Protein AF-A0A965RV15-F1 (afdb_monomer_lite)

Structure (mmCIF, N/CA/C/O backbone):
data_AF-A0A965RV15-F1
#
_entry.id   AF-A0A965RV15-F1
#
loop_
_atom_site.group_PDB
_atom_site.id
_atom_site.type_symbol
_atom_site.label_atom_id
_atom_site.label_alt_id
_atom_site.label_comp_id
_a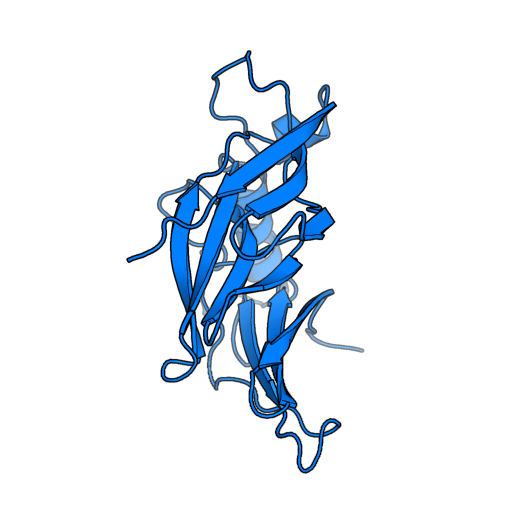tom_site.label_asym_id
_atom_site.label_entity_id
_atom_site.label_seq_id
_atom_site.pdbx_PDB_ins_code
_atom_site.Cartn_x
_atom_site.Cartn_y
_atom_site.Cartn_z
_atom_site.occupancy
_atom_site.B_iso_or_equiv
_atom_site.auth_seq_id
_atom_site.auth_comp_id
_atom_site.auth_asym_id
_atom_site.auth_atom_id
_atom_site.pdbx_PDB_model_num
ATOM 1 N N . VAL A 1 1 ? -5.658 -19.922 -22.125 1.00 56.69 1 VAL A N 1
ATOM 2 C CA . VAL A 1 1 ? -4.534 -19.049 -21.707 1.00 56.69 1 VAL A CA 1
ATOM 3 C C . VAL A 1 1 ? -5.117 -17.933 -20.856 1.00 56.69 1 VAL A C 1
ATOM 5 O O . VAL A 1 1 ? -5.994 -17.235 -21.346 1.00 56.69 1 VAL A O 1
ATOM 8 N N . TYR A 1 2 ? -4.727 -17.833 -19.585 1.00 59.06 2 TYR A N 1
ATOM 9 C CA . TYR A 1 2 ? -5.155 -16.753 -18.685 1.00 59.06 2 TYR A CA 1
ATOM 10 C C . TYR A 1 2 ? -4.325 -15.500 -18.996 1.00 59.06 2 TYR A C 1
ATOM 12 O O . TYR A 1 2 ? -3.110 -15.613 -19.164 1.00 59.06 2 TYR A O 1
ATOM 20 N N . LEU A 1 3 ? -4.968 -14.341 -19.155 1.00 63.84 3 LEU A N 1
ATOM 21 C CA . LEU A 1 3 ? -4.302 -13.097 -19.547 1.00 63.84 3 LEU A CA 1
ATOM 22 C C . LEU A 1 3 ? -4.585 -12.019 -18.499 1.00 63.84 3 LEU A C 1
ATOM 24 O O . LEU A 1 3 ? -5.726 -11.594 -18.332 1.00 63.84 3 LEU A O 1
ATOM 28 N N . GLY A 1 4 ? -3.527 -11.602 -17.811 1.00 74.00 4 GLY A N 1
ATOM 29 C CA . GLY A 1 4 ? -3.580 -10.641 -16.713 1.00 74.00 4 GLY A CA 1
ATOM 30 C C . GLY A 1 4 ? -3.980 -11.255 -15.380 1.00 74.00 4 GLY A C 1
ATOM 31 O O . GLY A 1 4 ? -3.892 -12.464 -15.217 1.00 74.00 4 GLY A O 1
ATOM 32 N N . GLY A 1 5 ? -4.382 -10.422 -14.420 1.00 78.56 5 GLY A N 1
ATOM 33 C CA . GLY A 1 5 ? -4.878 -10.878 -13.122 1.00 78.56 5 GLY A CA 1
ATOM 34 C C . GLY A 1 5 ? -4.263 -10.167 -11.921 1.00 78.56 5 GLY A C 1
ATOM 35 O O . GLY A 1 5 ? -3.122 -9.704 -11.932 1.00 78.56 5 GLY A O 1
ATOM 36 N N . VAL A 1 6 ? -5.052 -10.105 -10.851 1.00 89.88 6 VAL A N 1
ATOM 37 C CA . VAL A 1 6 ? -4.597 -9.650 -9.537 1.00 89.88 6 VAL A CA 1
ATOM 38 C C . VAL A 1 6 ? -3.777 -10.766 -8.890 1.00 89.88 6 VAL A C 1
ATOM 40 O O . VAL A 1 6 ? -4.285 -11.863 -8.684 1.00 89.88 6 VAL A O 1
ATOM 43 N N . SER A 1 7 ? -2.513 -10.479 -8.579 1.00 89.81 7 SER A N 1
ATOM 44 C CA . SER A 1 7 ? -1.548 -11.450 -8.029 1.00 89.81 7 SER A CA 1
ATOM 45 C C . SER A 1 7 ? -1.455 -11.414 -6.502 1.00 89.81 7 SER A C 1
ATOM 47 O O . SER A 1 7 ? -1.153 -12.422 -5.876 1.00 89.81 7 SER A O 1
ATOM 49 N N . GLU A 1 8 ? -1.756 -10.268 -5.891 1.00 94.38 8 GLU A N 1
ATOM 50 C CA . GLU A 1 8 ? -1.885 -10.097 -4.441 1.00 94.38 8 GLU A CA 1
ATOM 51 C C . GLU A 1 8 ? -3.030 -9.135 -4.136 1.00 94.38 8 GLU A C 1
ATOM 53 O O . GLU A 1 8 ? -3.335 -8.239 -4.926 1.00 94.38 8 GLU A O 1
ATOM 58 N N . THR A 1 9 ? -3.646 -9.287 -2.969 1.00 96.12 9 THR A N 1
ATOM 59 C CA . THR A 1 9 ? -4.679 -8.368 -2.497 1.00 96.12 9 THR A CA 1
ATOM 60 C C . THR A 1 9 ? -4.651 -8.251 -0.979 1.00 96.12 9 THR A C 1
ATOM 62 O O . THR A 1 9 ? -4.282 -9.192 -0.277 1.00 96.12 9 THR A O 1
ATOM 65 N N . ALA A 1 10 ? -5.073 -7.100 -0.477 1.00 97.62 10 ALA A N 1
ATOM 66 C CA . ALA A 1 10 ? -5.535 -6.940 0.891 1.00 97.62 10 ALA A CA 1
ATOM 67 C C . ALA A 1 10 ? -6.932 -6.350 0.857 1.00 97.62 10 ALA A C 1
ATOM 69 O O . ALA A 1 10 ? -7.266 -5.619 -0.073 1.00 97.62 10 ALA A O 1
ATOM 70 N N . PHE A 1 11 ? -7.723 -6.631 1.882 1.00 98.06 11 PHE A N 1
ATOM 71 C CA . PHE A 1 11 ? -9.033 -6.028 2.037 1.00 98.06 11 PHE A CA 1
ATOM 72 C C . PHE A 1 11 ? -9.296 -5.664 3.491 1.00 98.06 11 PHE A C 1
ATOM 74 O O . PHE A 1 11 ? -8.633 -6.169 4.399 1.00 98.06 11 PHE A O 1
ATOM 81 N N . GLU A 1 12 ? -10.260 -4.779 3.695 1.00 98.44 12 GLU A N 1
ATOM 82 C CA . GLU A 1 12 ? -10.776 -4.415 5.006 1.00 98.44 12 GLU A CA 1
ATOM 83 C C . GLU A 1 12 ? -12.242 -3.988 4.888 1.00 98.44 12 GLU A C 1
ATOM 85 O O . GLU A 1 12 ? -12.667 -3.444 3.862 1.00 98.44 12 GLU A O 1
ATOM 90 N N . PHE A 1 13 ? -13.009 -4.228 5.949 1.00 98.19 13 PHE A N 1
ATOM 91 C CA . PHE A 1 13 ? -14.382 -3.760 6.058 1.00 98.19 13 PHE A CA 1
ATOM 92 C C . PHE A 1 13 ? -14.426 -2.300 6.513 1.00 98.19 13 PHE A C 1
ATOM 94 O O . PHE A 1 13 ? -13.750 -1.900 7.466 1.00 98.19 13 PHE A O 1
ATOM 101 N N . ASP A 1 14 ? -15.274 -1.494 5.876 1.00 97.69 14 ASP A N 1
ATOM 102 C CA . ASP A 1 14 ? -15.631 -0.185 6.419 1.00 97.69 14 ASP A CA 1
ATOM 103 C C . ASP A 1 14 ? -16.645 -0.299 7.575 1.00 97.69 14 ASP A C 1
ATOM 105 O O . ASP A 1 14 ? -17.121 -1.379 7.928 1.00 97.69 14 ASP A O 1
ATOM 109 N N . LYS A 1 15 ? -16.973 0.841 8.195 1.00 96.56 15 LYS A N 1
ATOM 110 C CA . LYS A 1 15 ? -17.934 0.909 9.310 1.00 96.56 15 LYS A CA 1
ATOM 111 C C . LYS A 1 15 ? -19.336 0.419 8.932 1.00 96.56 15 LYS A C 1
ATOM 113 O O . LYS A 1 15 ? -20.093 0.013 9.805 1.00 96.56 15 LYS A O 1
ATOM 118 N N . ASP A 1 16 ? -19.679 0.504 7.649 1.00 97.06 16 ASP A N 1
ATOM 119 C CA . ASP A 1 16 ? -20.990 0.153 7.125 1.00 97.06 16 ASP A CA 1
ATOM 120 C C . ASP A 1 16 ? -21.016 -1.296 6.624 1.00 97.06 16 ASP A C 1
ATOM 122 O O . ASP A 1 16 ? -22.043 -1.695 6.087 1.00 97.06 16 ASP A O 1
ATOM 126 N N . THR A 1 17 ? -19.928 -2.053 6.838 1.00 97.00 17 THR A N 1
ATOM 127 C CA . THR A 1 17 ? -19.679 -3.450 6.449 1.00 97.00 17 THR A CA 1
ATOM 128 C C . THR A 1 17 ? -19.570 -3.700 4.945 1.00 97.00 17 THR A C 1
ATOM 130 O O . THR A 1 17 ? -19.769 -4.828 4.493 1.00 97.00 17 THR A O 1
ATOM 133 N N . ASN A 1 18 ? -19.225 -2.680 4.156 1.00 98.31 18 ASN A N 1
ATOM 1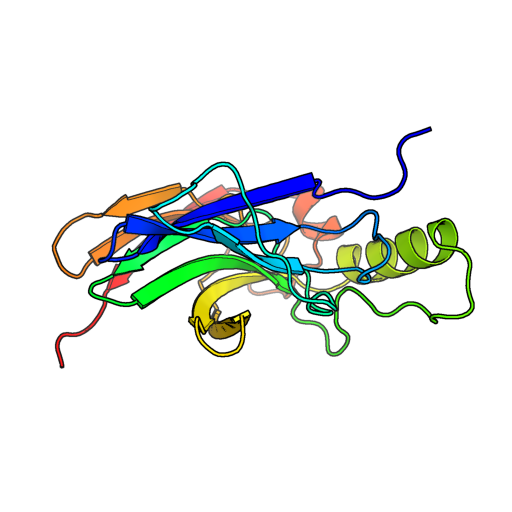34 C CA . ASN A 1 18 ? -18.754 -2.896 2.786 1.00 98.31 18 ASN A CA 1
ATOM 135 C C . ASN A 1 18 ? -17.279 -3.311 2.795 1.00 98.31 18 ASN A C 1
ATOM 137 O O . ASN A 1 18 ? -16.551 -2.976 3.731 1.00 98.31 18 ASN A O 1
ATOM 141 N N . ILE A 1 19 ? -16.820 -3.977 1.736 1.00 98.38 19 ILE A N 1
ATOM 142 C CA . ILE A 1 19 ? -15.417 -4.373 1.590 1.00 98.38 19 ILE A CA 1
ATOM 143 C C . ILE A 1 19 ? -14.700 -3.410 0.648 1.00 98.38 19 ILE A C 1
ATOM 145 O O . ILE A 1 19 ? -15.169 -3.118 -0.451 1.00 98.38 19 ILE A O 1
ATOM 149 N N . TRP A 1 20 ? -13.523 -2.967 1.074 1.00 98.62 20 TRP A N 1
ATOM 150 C CA . TRP A 1 20 ? -12.562 -2.244 0.253 1.00 98.62 20 TRP A CA 1
ATOM 151 C C . TRP A 1 20 ? -11.314 -3.096 0.096 1.00 98.62 20 TRP A C 1
ATOM 153 O O . TRP A 1 20 ? -10.846 -3.664 1.080 1.00 98.62 20 TRP A O 1
ATOM 163 N N . ALA A 1 21 ? -10.758 -3.167 -1.110 1.00 98.38 21 ALA A N 1
ATOM 164 C CA . ALA A 1 21 ? -9.548 -3.935 -1.372 1.00 98.38 21 ALA A CA 1
ATOM 165 C C . ALA A 1 21 ? -8.508 -3.139 -2.151 1.00 98.38 21 ALA A C 1
ATOM 167 O O . ALA A 1 21 ? -8.851 -2.325 -3.004 1.00 98.38 21 ALA A O 1
ATOM 168 N N . VAL A 1 22 ? -7.234 -3.418 -1.886 1.00 98.38 22 VAL A N 1
ATOM 169 C CA . VAL A 1 22 ? -6.102 -2.936 -2.678 1.00 98.38 22 VAL A CA 1
ATOM 170 C C . VAL A 1 22 ? -5.448 -4.118 -3.366 1.00 98.38 22 VAL A C 1
ATOM 172 O O . VAL A 1 22 ? -5.025 -5.064 -2.707 1.00 98.38 22 VAL A O 1
ATOM 175 N N . THR A 1 23 ? -5.339 -4.047 -4.690 1.00 96.88 23 THR A N 1
ATOM 176 C CA . THR A 1 23 ? -4.820 -5.149 -5.509 1.00 96.88 23 THR A CA 1
ATOM 177 C C . THR A 1 23 ? -3.422 -4.872 -6.044 1.00 96.88 23 THR A C 1
ATOM 179 O O . THR A 1 23 ? -3.082 -3.726 -6.335 1.00 96.88 23 THR A O 1
ATOM 182 N N . ARG A 1 24 ? -2.646 -5.924 -6.300 1.00 95.31 24 ARG A N 1
ATOM 183 C CA . ARG A 1 24 ? -1.401 -5.897 -7.077 1.00 95.31 24 ARG A CA 1
ATOM 184 C C . ARG A 1 24 ? -1.655 -6.428 -8.488 1.00 95.31 24 ARG A C 1
ATOM 186 O O . ARG A 1 24 ? -1.962 -7.605 -8.662 1.00 95.31 24 ARG A O 1
ATOM 193 N N . LEU A 1 25 ? -1.513 -5.567 -9.491 1.00 94.69 25 LEU A N 1
ATOM 194 C CA . LEU A 1 25 ? -1.690 -5.868 -10.914 1.00 94.69 25 LEU A CA 1
ATOM 195 C C . LEU A 1 25 ? -0.347 -5.724 -11.648 1.00 94.69 25 LEU A C 1
ATOM 197 O O . LEU A 1 25 ? -0.080 -4.744 -12.345 1.00 94.69 25 LEU A O 1
ATOM 201 N N . GLU A 1 26 ? 0.541 -6.692 -11.453 1.00 92.00 26 GLU A N 1
ATOM 202 C CA . GLU A 1 26 ? 1.890 -6.682 -12.039 1.00 92.00 26 GLU A CA 1
ATOM 203 C C . GLU A 1 26 ? 1.989 -7.382 -13.397 1.00 92.00 26 GLU A C 1
ATOM 205 O O . GLU A 1 26 ? 2.870 -7.041 -14.187 1.00 92.00 26 GLU A O 1
ATOM 210 N N . ASP A 1 27 ? 1.078 -8.314 -13.687 1.00 91.12 27 ASP A N 1
ATOM 211 C CA . ASP A 1 27 ? 0.950 -8.941 -15.007 1.00 91.12 27 ASP A CA 1
ATOM 212 C C . ASP A 1 27 ? 0.227 -8.045 -16.015 1.00 91.12 27 ASP A C 1
ATOM 214 O O . ASP A 1 27 ? 0.351 -8.239 -17.224 1.00 91.12 27 ASP A O 1
ATOM 218 N N . GLY A 1 28 ? -0.450 -7.020 -15.500 1.00 90.88 28 GLY A N 1
ATOM 219 C CA . GLY A 1 28 ? -1.232 -6.073 -16.269 1.00 90.88 28 GLY A CA 1
ATOM 220 C C . GLY A 1 28 ? -2.509 -6.683 -16.835 1.00 90.88 28 GLY A C 1
ATOM 221 O O . GLY A 1 28 ? -2.643 -7.893 -16.965 1.00 90.88 28 GLY A O 1
ATOM 222 N N . ASP A 1 29 ? -3.471 -5.844 -17.175 1.00 91.31 29 ASP A N 1
ATOM 223 C CA . ASP A 1 29 ? -4.675 -6.245 -17.898 1.00 91.31 29 ASP A CA 1
ATOM 224 C C . ASP A 1 29 ? -5.212 -5.053 -18.716 1.00 91.31 29 ASP A C 1
ATOM 226 O O . ASP A 1 29 ? -4.482 -4.105 -19.022 1.00 91.31 29 ASP A O 1
ATOM 230 N N . LYS A 1 30 ? -6.494 -5.092 -19.093 1.00 90.25 30 LYS A N 1
ATOM 231 C CA . LYS A 1 30 ? -7.155 -4.011 -19.837 1.00 90.25 30 LYS A CA 1
ATOM 232 C C . LYS A 1 30 ? -7.178 -2.656 -19.109 1.00 90.25 30 LYS A C 1
ATOM 234 O O . LYS A 1 30 ? -7.337 -1.638 -19.775 1.00 90.25 30 LYS A O 1
ATOM 239 N N . THR A 1 31 ? -7.042 -2.615 -17.783 1.00 91.94 31 THR A N 1
ATOM 240 C CA . THR A 1 31 ? -7.039 -1.378 -16.985 1.00 91.94 31 THR A CA 1
ATOM 241 C C . THR A 1 31 ? -5.630 -0.792 -16.816 1.00 91.94 31 THR A C 1
ATOM 243 O O . THR A 1 31 ? -5.501 0.397 -16.500 1.00 91.94 31 THR A O 1
ATOM 246 N N . GLY A 1 32 ? -4.572 -1.576 -17.072 1.00 92.88 32 GLY A N 1
ATOM 247 C CA . GLY A 1 32 ? -3.177 -1.135 -17.025 1.00 92.88 32 GLY A CA 1
ATOM 248 C C . GLY A 1 32 ? -2.260 -2.055 -16.219 1.00 92.88 32 GLY A C 1
ATOM 249 O O . GLY A 1 32 ? -2.361 -3.268 -16.307 1.00 92.88 32 GLY A O 1
ATOM 250 N N . PHE A 1 33 ? -1.325 -1.457 -15.480 1.00 95.06 33 PHE A N 1
ATOM 251 C CA . PHE A 1 33 ? -0.411 -2.105 -14.530 1.00 95.06 33 PHE A CA 1
ATOM 252 C C . PHE A 1 33 ? -0.368 -1.259 -13.256 1.00 95.06 33 PHE A C 1
ATOM 254 O O . PHE A 1 33 ? -0.490 -0.037 -13.343 1.00 95.06 33 PHE A O 1
ATOM 261 N N . GLY A 1 34 ? -0.087 -1.882 -12.113 1.00 95.69 34 GLY A N 1
ATOM 262 C CA . GLY A 1 34 ? 0.069 -1.209 -10.825 1.00 95.69 34 GLY A CA 1
ATOM 263 C C . GLY A 1 34 ? -0.908 -1.756 -9.797 1.00 95.69 34 GLY A C 1
ATOM 264 O O . GLY A 1 34 ? -0.746 -2.897 -9.365 1.00 95.69 34 GLY A O 1
ATOM 265 N N . SER A 1 35 ? -1.906 -0.968 -9.405 1.00 97.12 35 SER A N 1
ATOM 266 C CA . SER A 1 35 ? -2.856 -1.349 -8.356 1.00 97.12 35 SER A CA 1
ATOM 267 C C . SER A 1 35 ? -4.266 -0.813 -8.594 1.00 97.12 35 SER A C 1
ATOM 269 O O . SER A 1 35 ? -4.471 0.110 -9.370 1.00 97.12 35 SER A O 1
ATOM 271 N N . HIS A 1 36 ? -5.250 -1.366 -7.890 1.00 97.38 36 HIS A N 1
ATOM 272 C CA . HIS A 1 36 ? -6.607 -0.820 -7.824 1.00 97.38 36 HIS A CA 1
ATOM 273 C C . HIS A 1 36 ? -7.014 -0.603 -6.377 1.00 97.38 36 HIS A C 1
ATOM 275 O O . HIS A 1 36 ? -6.519 -1.306 -5.497 1.00 97.38 36 HIS A O 1
ATOM 281 N N . VAL A 1 37 ? -7.973 0.298 -6.162 1.00 98.19 37 VAL A N 1
ATOM 282 C CA . VAL A 1 37 ? -8.851 0.259 -4.991 1.00 98.19 37 VAL A CA 1
ATOM 283 C C . VAL A 1 37 ? -10.210 -0.259 -5.455 1.00 98.19 37 VAL A C 1
ATOM 285 O O . VAL A 1 37 ? -10.955 0.455 -6.125 1.00 98.19 37 VAL A O 1
ATOM 288 N N . ALA A 1 38 ? -10.494 -1.520 -5.151 1.00 97.69 38 ALA A N 1
ATOM 289 C CA . ALA A 1 38 ? -11.744 -2.187 -5.491 1.00 97.69 38 ALA A CA 1
ATOM 290 C C . ALA A 1 38 ? -12.741 -2.112 -4.327 1.00 97.69 38 ALA A C 1
ATOM 292 O O . ALA A 1 38 ? -12.353 -1.940 -3.168 1.00 97.69 38 ALA A O 1
ATOM 293 N N . PHE A 1 39 ? -14.023 -2.249 -4.644 1.00 98.56 39 PHE A N 1
ATOM 294 C CA . PHE A 1 39 ? -15.122 -2.130 -3.689 1.00 98.56 39 PHE A CA 1
ATOM 295 C C . PHE A 1 39 ? -16.139 -3.255 -3.883 1.00 98.56 39 PHE A C 1
ATOM 297 O O . PHE A 1 39 ? -16.448 -3.603 -5.019 1.00 98.56 39 PHE A O 1
ATOM 304 N N . ALA A 1 40 ? -16.695 -3.783 -2.796 1.00 98.50 40 ALA A N 1
ATOM 305 C CA . ALA A 1 40 ? -17.863 -4.657 -2.824 1.00 98.50 40 ALA A CA 1
ATOM 306 C C . ALA A 1 40 ? -18.872 -4.202 -1.762 1.00 98.50 40 ALA A C 1
ATOM 308 O O . ALA A 1 40 ? -18.522 -3.983 -0.597 1.00 98.50 40 ALA A O 1
ATOM 309 N N . SER A 1 41 ? -20.134 -4.039 -2.160 1.00 98.19 41 SER A N 1
ATOM 310 C CA . SER A 1 41 ? -21.186 -3.577 -1.252 1.00 98.19 41 SER A CA 1
ATOM 311 C C . SER A 1 41 ? -21.585 -4.675 -0.275 1.00 98.19 41 SER A C 1
ATOM 313 O O . SER A 1 41 ? -21.732 -5.827 -0.668 1.00 98.19 41 SER A O 1
ATOM 315 N N . LYS A 1 42 ? -21.915 -4.312 0.969 1.00 98.06 42 LYS A N 1
ATOM 316 C CA . LYS A 1 42 ? -22.477 -5.244 1.964 1.00 98.06 42 LYS A CA 1
ATOM 317 C C . LYS A 1 42 ? -23.720 -6.009 1.501 1.00 98.06 42 LYS A C 1
ATOM 319 O O . LYS A 1 42 ? -24.066 -7.027 2.087 1.00 98.06 42 LYS A O 1
ATOM 324 N N . LYS A 1 43 ? -24.425 -5.479 0.496 1.00 98.25 43 LYS A N 1
ATOM 325 C CA . LYS A 1 43 ? -25.614 -6.105 -0.093 1.00 98.25 43 LYS A CA 1
ATOM 326 C C . LYS A 1 43 ? -25.263 -7.297 -0.991 1.00 98.25 43 LYS A C 1
ATOM 328 O O . LYS A 1 43 ? -26.127 -8.132 -1.215 1.00 98.25 43 LYS A O 1
ATOM 333 N N . ASP A 1 44 ? -24.032 -7.355 -1.500 1.00 97.69 44 ASP A N 1
ATOM 334 C CA . ASP A 1 44 ? -23.523 -8.415 -2.372 1.00 97.69 44 ASP A CA 1
ATOM 335 C C . ASP A 1 44 ? -21.981 -8.417 -2.352 1.00 97.69 44 ASP A C 1
ATOM 337 O O . ASP A 1 44 ? -21.318 -7.775 -3.168 1.00 97.69 44 ASP A O 1
ATOM 341 N N . LEU A 1 45 ? -21.400 -9.134 -1.386 1.00 96.31 45 LEU A N 1
ATOM 342 C CA . LEU A 1 45 ? -19.945 -9.195 -1.189 1.00 96.31 45 LEU A CA 1
ATOM 343 C C . LEU A 1 45 ? -19.208 -9.985 -2.288 1.00 96.31 45 LEU A C 1
ATOM 345 O O . LEU A 1 45 ? -17.980 -9.937 -2.357 1.00 96.31 45 LEU A O 1
ATOM 349 N N . GLY A 1 46 ? -19.935 -10.715 -3.141 1.00 95.81 46 GLY A N 1
ATOM 350 C CA . GLY A 1 46 ? -19.366 -11.434 -4.282 1.00 95.81 46 GLY A CA 1
ATOM 351 C C . GLY A 1 46 ? -19.157 -10.542 -5.507 1.00 95.81 46 GLY A C 1
ATOM 352 O O . GLY A 1 46 ? -18.359 -10.877 -6.386 1.00 95.81 46 GLY A O 1
ATOM 353 N N . ARG A 1 47 ? -19.838 -9.391 -5.567 1.00 97.25 47 ARG A N 1
ATOM 354 C CA . ARG A 1 47 ? -19.799 -8.480 -6.711 1.00 97.25 47 ARG A CA 1
ATOM 355 C C . ARG A 1 47 ? -18.825 -7.328 -6.485 1.00 97.25 47 ARG A C 1
ATOM 357 O O . ARG A 1 47 ? -19.125 -6.349 -5.806 1.00 97.25 47 ARG A O 1
ATOM 364 N N . TRP A 1 48 ? -17.671 -7.432 -7.137 1.00 96.25 48 TRP A N 1
ATOM 365 C CA . TRP A 1 48 ? -16.600 -6.446 -7.047 1.00 96.25 48 TRP A CA 1
ATOM 366 C C . TRP A 1 48 ? -16.671 -5.394 -8.148 1.00 96.25 48 TRP A C 1
ATOM 368 O O . TRP A 1 48 ? -16.785 -5.695 -9.336 1.00 96.25 48 TRP A O 1
ATOM 378 N N . GLU A 1 49 ? -16.516 -4.144 -7.741 1.00 96.94 49 GLU A N 1
ATOM 379 C CA . GLU A 1 49 ? -16.365 -2.996 -8.613 1.00 96.94 49 GLU A CA 1
ATOM 380 C C . GLU A 1 49 ? -14.899 -2.570 -8.669 1.00 96.94 49 GLU A C 1
ATOM 382 O O . GLU A 1 49 ? -14.284 -2.242 -7.650 1.00 96.94 49 GLU A O 1
ATOM 387 N N . PHE A 1 50 ? -14.357 -2.520 -9.883 1.00 95.12 50 PHE A N 1
ATOM 388 C CA . PHE A 1 50 ? -13.004 -2.052 -10.154 1.00 95.12 50 PHE A CA 1
ATOM 389 C C . PHE A 1 50 ? -13.043 -0.696 -10.869 1.00 95.12 50 PHE A C 1
ATOM 391 O O . PHE A 1 50 ? -13.935 -0.465 -11.691 1.00 95.12 50 PHE A O 1
ATOM 398 N N . PRO A 1 51 ? -12.084 0.207 -10.602 1.00 94.69 51 PRO A N 1
ATOM 399 C CA . PRO A 1 51 ? -11.887 1.398 -11.419 1.00 94.69 51 PRO A CA 1
ATOM 400 C C . PRO A 1 51 ? -11.608 1.039 -12.886 1.00 94.69 51 PRO A C 1
ATOM 402 O O . PRO A 1 51 ? -11.002 0.011 -13.181 1.00 94.69 51 PRO A O 1
ATOM 405 N N . ALA A 1 52 ? -11.988 1.920 -13.815 1.00 93.75 52 ALA A N 1
ATOM 406 C CA . ALA A 1 52 ? -11.745 1.714 -15.248 1.00 93.75 52 ALA A CA 1
ATOM 407 C C . ALA A 1 52 ? -10.248 1.705 -15.624 1.00 93.75 52 ALA A C 1
ATOM 409 O O . ALA A 1 52 ? -9.867 1.157 -16.657 1.00 93.75 52 ALA A O 1
ATOM 410 N N . ARG A 1 53 ? -9.401 2.318 -14.790 1.00 93.50 53 ARG A N 1
ATOM 411 C CA . ARG A 1 53 ? -7.948 2.396 -14.955 1.00 93.50 53 ARG A CA 1
ATOM 412 C C . ARG A 1 53 ? -7.262 2.069 -13.629 1.00 93.50 53 ARG A C 1
ATOM 414 O O . ARG A 1 53 ? -7.705 2.548 -12.587 1.00 93.50 53 ARG A O 1
ATOM 421 N N . SER A 1 54 ? -6.170 1.311 -13.679 1.00 94.31 54 SER A N 1
ATOM 422 C CA . SER A 1 54 ? -5.313 1.077 -12.514 1.00 94.31 54 SER A CA 1
ATOM 423 C C . SER A 1 54 ? -4.550 2.343 -12.094 1.00 94.31 54 SER A C 1
ATOM 425 O O . SER A 1 54 ? -4.221 3.199 -12.921 1.00 94.31 54 SER A O 1
ATOM 427 N N . ASP A 1 55 ? -4.212 2.442 -10.810 1.00 95.44 55 ASP A N 1
ATOM 428 C CA . ASP A 1 55 ? -3.146 3.322 -10.334 1.00 95.44 55 ASP A CA 1
ATOM 429 C C . ASP A 1 55 ? -1.828 2.872 -10.972 1.00 95.44 55 ASP A C 1
ATOM 431 O O . ASP A 1 55 ? -1.546 1.674 -11.046 1.00 95.44 55 ASP A O 1
ATOM 435 N N . ASP A 1 56 ? -1.023 3.822 -11.445 1.00 95.31 56 ASP A N 1
ATOM 436 C CA . ASP A 1 56 ? 0.264 3.527 -12.072 1.00 95.31 56 ASP A CA 1
ATOM 437 C C . ASP A 1 56 ? 1.309 3.057 -11.028 1.00 95.31 56 ASP A C 1
ATOM 439 O O . ASP A 1 56 ? 2.333 2.452 -11.379 1.00 95.31 56 ASP A O 1
ATOM 443 N N . ASN A 1 57 ? 1.076 3.326 -9.738 1.00 95.50 57 ASN A N 1
ATOM 444 C CA . ASN A 1 57 ? 1.845 2.781 -8.626 1.00 95.50 57 ASN A CA 1
ATOM 445 C C . ASN A 1 57 ? 1.397 1.357 -8.288 1.00 95.50 57 ASN A C 1
ATOM 447 O O . ASN A 1 57 ? 0.224 1.013 -8.352 1.00 95.50 57 ASN A O 1
ATOM 451 N N . CYS A 1 58 ? 2.360 0.532 -7.878 1.00 94.69 58 CYS A N 1
ATOM 452 C CA . CYS A 1 58 ? 2.122 -0.834 -7.430 1.00 94.69 58 CYS A CA 1
ATOM 453 C C . CYS A 1 58 ? 2.388 -0.920 -5.924 1.00 94.69 58 CYS A C 1
ATOM 455 O O . CYS A 1 58 ? 3.535 -0.751 -5.493 1.00 94.69 58 CYS A O 1
ATOM 457 N N . TYR A 1 59 ? 1.339 -1.157 -5.136 1.00 95.00 59 TYR A N 1
ATOM 458 C CA . TYR A 1 59 ? 1.426 -1.340 -3.686 1.00 95.00 59 TYR A CA 1
ATOM 459 C C . TYR A 1 59 ? 1.589 -2.831 -3.380 1.00 95.00 59 TYR A C 1
ATOM 461 O O . TYR A 1 59 ? 0.614 -3.575 -3.317 1.00 95.00 59 TYR A O 1
ATOM 469 N N . MET A 1 60 ? 2.839 -3.281 -3.244 1.00 93.38 60 MET A N 1
ATOM 470 C CA . MET A 1 60 ? 3.142 -4.704 -3.045 1.00 93.38 60 MET A CA 1
ATOM 471 C C . MET A 1 60 ? 3.056 -5.120 -1.582 1.00 93.38 60 MET A C 1
ATOM 473 O O . MET A 1 60 ? 3.315 -4.302 -0.690 1.00 93.38 60 MET A O 1
ATOM 477 N N . SER A 1 61 ? 2.749 -6.402 -1.366 1.00 94.69 61 SER A N 1
ATOM 478 C CA . SER A 1 61 ? 2.549 -6.990 -0.045 1.00 94.69 61 SER A CA 1
ATOM 479 C C . SER A 1 61 ? 1.584 -6.162 0.816 1.00 94.69 61 SER A C 1
ATOM 481 O O . SER A 1 61 ? 1.940 -5.777 1.936 1.00 94.69 61 SER A O 1
ATOM 483 N N . PRO A 1 62 ? 0.407 -5.784 0.277 1.00 96.19 62 PRO A N 1
ATOM 484 C CA . PRO A 1 62 ? -0.495 -4.882 0.969 1.00 96.19 62 PRO A CA 1
ATOM 485 C C . PRO A 1 62 ? -1.038 -5.540 2.244 1.00 96.19 62 PRO A C 1
ATOM 487 O O . PRO A 1 62 ? -1.330 -6.734 2.277 1.00 96.19 62 PRO A O 1
ATOM 490 N N . LYS A 1 63 ? -1.227 -4.744 3.296 1.00 97.88 63 LYS A N 1
ATOM 491 C CA . LYS A 1 63 ? -2.034 -5.106 4.464 1.00 97.88 63 LYS A CA 1
ATOM 492 C C . LYS A 1 63 ? -2.884 -3.916 4.857 1.00 97.88 63 LYS A C 1
ATOM 494 O O . LYS A 1 63 ? -2.363 -2.824 5.087 1.00 97.88 63 LYS A O 1
ATOM 499 N N . MET A 1 64 ? -4.190 -4.128 4.917 1.00 98.50 64 MET A N 1
ATOM 500 C CA . MET A 1 64 ? -5.146 -3.091 5.277 1.00 98.50 64 MET A CA 1
ATOM 501 C C . MET A 1 64 ? -5.560 -3.233 6.737 1.00 98.50 64 MET A C 1
ATOM 503 O O . MET A 1 64 ? -5.500 -4.324 7.305 1.00 98.50 64 MET A O 1
ATOM 507 N N . PHE A 1 65 ? -5.922 -2.107 7.339 1.00 98.31 65 PHE A N 1
ATOM 508 C CA . PHE A 1 65 ? -6.500 -2.047 8.673 1.00 98.31 65 PHE A CA 1
ATOM 509 C C . PHE A 1 65 ? -7.394 -0.814 8.788 1.00 98.31 65 PHE A C 1
ATOM 511 O O . PHE A 1 65 ? -7.140 0.222 8.167 1.00 98.31 65 PHE A O 1
ATOM 518 N N . ARG A 1 66 ? -8.438 -0.900 9.609 1.00 97.62 66 ARG A N 1
ATOM 519 C CA . ARG A 1 66 ? -9.316 0.240 9.899 1.00 97.62 66 ARG A CA 1
ATOM 520 C C . ARG A 1 66 ? -8.870 0.986 11.153 1.00 97.62 66 ARG A C 1
ATOM 522 O O . ARG A 1 66 ? -8.550 0.360 12.164 1.00 97.62 66 ARG A O 1
ATOM 529 N N . PHE A 1 67 ? -8.940 2.315 11.135 1.00 96.81 67 PHE A N 1
ATOM 530 C CA . PHE A 1 67 ? -8.878 3.164 12.326 1.00 96.81 67 PHE A CA 1
ATOM 531 C C . PHE A 1 67 ? -10.029 4.172 12.278 1.00 96.81 67 PHE A C 1
ATOM 533 O O . PHE A 1 67 ? -10.146 4.954 11.338 1.00 96.81 67 PHE A O 1
ATOM 540 N N . GLN A 1 68 ? -10.915 4.109 13.278 1.00 93.88 68 GLN A N 1
ATOM 541 C CA . GLN A 1 68 ? -12.182 4.848 13.291 1.00 93.88 68 GLN A CA 1
ATOM 542 C C . GLN A 1 68 ? -12.990 4.607 11.995 1.00 93.88 68 GLN A C 1
ATOM 544 O O . GLN A 1 68 ? -13.314 3.454 11.686 1.00 93.88 68 GLN A O 1
ATOM 549 N N . ASN A 1 69 ? -13.306 5.672 11.250 1.00 95.12 69 ASN A N 1
ATOM 550 C CA . ASN A 1 69 ? -14.075 5.638 9.999 1.00 95.12 69 ASN A CA 1
ATOM 551 C C . ASN A 1 69 ? -13.201 5.483 8.742 1.00 95.12 69 ASN A C 1
ATOM 553 O O . ASN A 1 69 ? -13.732 5.335 7.633 1.00 95.12 69 ASN A O 1
ATOM 557 N N . ASP A 1 70 ? -11.881 5.515 8.918 1.00 97.44 70 ASP A N 1
ATOM 558 C CA . ASP A 1 70 ? -10.895 5.499 7.850 1.00 97.44 70 ASP A CA 1
ATOM 559 C C . ASP A 1 70 ? -10.263 4.119 7.688 1.00 97.44 70 ASP A C 1
ATOM 561 O O . ASP A 1 70 ? -10.063 3.372 8.650 1.00 97.44 70 ASP A O 1
ATOM 565 N N . ILE A 1 71 ? -9.901 3.804 6.449 1.00 98.56 71 ILE A N 1
ATOM 566 C CA . ILE A 1 71 ? -9.152 2.599 6.110 1.00 98.56 71 ILE A CA 1
ATOM 567 C C . ILE A 1 71 ? -7.743 3.016 5.716 1.00 98.56 71 ILE A C 1
ATOM 569 O O . ILE A 1 71 ? -7.547 3.938 4.920 1.00 98.56 71 ILE A O 1
ATOM 573 N N . PHE A 1 72 ? -6.769 2.314 6.273 1.00 98.62 72 PHE A N 1
ATOM 574 C CA . PHE A 1 72 ? -5.357 2.513 6.021 1.00 98.62 72 PHE A CA 1
ATOM 575 C C . PHE A 1 72 ? -4.756 1.274 5.367 1.00 98.62 72 PHE A C 1
ATOM 577 O O . PHE A 1 72 ? -5.272 0.161 5.473 1.00 98.62 72 PHE A O 1
ATOM 584 N N . LEU A 1 73 ? -3.638 1.490 4.691 1.00 98.56 73 LEU A N 1
ATOM 585 C CA . LEU A 1 73 ? -2.851 0.473 4.018 1.00 98.56 73 LEU A CA 1
ATOM 586 C C . LEU A 1 73 ? -1.394 0.621 4.450 1.00 98.56 73 LEU A C 1
ATOM 588 O O . LEU A 1 73 ? -0.840 1.719 4.430 1.00 98.56 73 LEU A O 1
ATOM 592 N N . ILE A 1 74 ? -0.757 -0.498 4.774 1.00 98.19 74 ILE A N 1
ATOM 593 C CA . ILE A 1 74 ? 0.698 -0.611 4.835 1.00 98.19 74 ILE A CA 1
ATOM 594 C C . ILE A 1 74 ? 1.142 -1.466 3.658 1.00 98.19 74 ILE A C 1
ATOM 596 O O . ILE A 1 74 ? 0.586 -2.535 3.415 1.00 98.19 74 ILE A O 1
ATOM 600 N N . GLY A 1 75 ? 2.145 -1.001 2.922 1.00 96.44 75 GLY A N 1
ATOM 601 C CA . GLY A 1 75 ? 2.676 -1.742 1.785 1.00 96.44 75 GLY A CA 1
ATOM 602 C C . GLY A 1 75 ? 4.042 -1.245 1.345 1.00 96.44 75 GLY A C 1
ATOM 603 O O . GLY A 1 75 ? 4.546 -0.216 1.816 1.00 96.44 75 GLY A O 1
ATOM 604 N N . ARG A 1 76 ? 4.652 -1.986 0.419 1.00 95.75 76 ARG A N 1
ATOM 605 C CA . ARG A 1 76 ? 5.924 -1.603 -0.190 1.00 95.75 76 ARG A CA 1
ATOM 606 C C . ARG A 1 76 ? 5.734 -0.357 -1.041 1.00 95.75 76 ARG A C 1
ATOM 608 O O . ARG A 1 76 ? 4.914 -0.332 -1.956 1.00 95.75 76 ARG A O 1
ATOM 615 N N . LYS A 1 77 ? 6.585 0.637 -0.814 1.00 94.88 77 LYS A N 1
ATOM 616 C CA . LYS A 1 77 ? 6.656 1.855 -1.612 1.00 94.88 77 LYS A CA 1
ATOM 617 C C . LYS A 1 77 ? 7.897 1.873 -2.488 1.00 94.88 77 LYS A C 1
ATOM 619 O O . LYS A 1 77 ? 9.025 1.710 -2.018 1.00 94.88 77 LYS A O 1
ATOM 624 N N . GLN A 1 78 ? 7.698 2.196 -3.761 1.00 94.44 78 GLN A N 1
ATOM 625 C CA . GLN A 1 78 ? 8.771 2.631 -4.646 1.00 94.44 78 GLN A CA 1
ATOM 626 C C . GLN A 1 78 ? 9.180 4.086 -4.351 1.00 94.44 78 GLN A C 1
ATOM 628 O O . GLN A 1 78 ? 8.341 4.987 -4.289 1.00 94.44 78 GLN A O 1
ATOM 633 N N . LEU A 1 79 ? 10.483 4.327 -4.173 1.00 92.12 79 LEU A N 1
ATOM 634 C CA . LEU A 1 79 ? 11.044 5.663 -3.909 1.00 92.12 79 LEU A CA 1
ATOM 635 C C . LEU A 1 79 ? 11.604 6.369 -5.157 1.00 92.12 79 LEU A C 1
ATOM 637 O O . LEU A 1 79 ? 12.154 7.463 -5.050 1.00 92.12 79 LEU A O 1
ATOM 641 N N . GLY A 1 80 ? 11.506 5.750 -6.333 1.00 86.69 80 GLY A N 1
ATOM 642 C CA . GLY A 1 80 ? 11.947 6.356 -7.590 1.00 86.69 80 GLY A CA 1
ATOM 643 C C . GLY A 1 80 ? 10.991 7.435 -8.090 1.00 86.69 80 GLY A C 1
ATOM 644 O O . GLY A 1 80 ? 9.826 7.469 -7.709 1.00 86.69 80 GLY A O 1
ATOM 645 N N . LYS A 1 81 ? 11.484 8.289 -8.995 1.00 85.56 81 LYS A N 1
ATOM 646 C CA . LYS A 1 81 ? 10.685 9.352 -9.633 1.00 85.56 81 LYS A CA 1
ATOM 647 C C . LYS A 1 81 ? 9.605 8.821 -10.583 1.00 85.56 81 LYS A C 1
ATOM 649 O O . LYS A 1 81 ? 8.654 9.531 -10.872 1.00 85.56 81 LYS A O 1
ATOM 654 N N . LYS A 1 82 ? 9.787 7.608 -11.117 1.00 91.25 82 LYS A N 1
ATOM 655 C CA . LYS A 1 82 ? 8.845 6.976 -12.050 1.00 91.25 82 LYS A CA 1
ATOM 656 C C . LYS A 1 82 ? 7.958 5.967 -11.307 1.00 91.25 82 LYS A C 1
ATOM 658 O O . LYS A 1 82 ? 8.486 5.273 -10.429 1.00 91.25 82 LYS A O 1
ATOM 663 N N . PRO A 1 83 ? 6.666 5.856 -11.666 1.00 93.38 83 PRO A N 1
ATOM 664 C CA . PRO A 1 83 ? 5.763 4.854 -11.103 1.00 93.38 83 PRO A CA 1
ATOM 665 C C . PRO A 1 83 ? 6.148 3.434 -11.555 1.00 93.38 83 PRO A C 1
ATOM 667 O O . PRO A 1 83 ? 7.106 3.249 -12.315 1.00 93.38 83 PRO A O 1
ATOM 670 N N . PHE A 1 84 ? 5.427 2.417 -11.071 1.00 94.38 84 PHE A N 1
ATOM 671 C CA . PHE A 1 84 ? 5.650 1.029 -11.493 1.00 94.38 84 PHE A CA 1
ATOM 672 C C . PHE A 1 84 ? 5.355 0.862 -12.984 1.00 94.38 84 PHE A C 1
ATOM 674 O O . PHE A 1 84 ? 6.199 0.359 -13.727 1.00 94.38 84 PHE A O 1
ATOM 681 N N . ARG A 1 85 ? 4.197 1.363 -13.428 1.00 92.38 85 ARG A N 1
ATOM 682 C CA . ARG A 1 85 ? 3.829 1.442 -14.841 1.00 92.38 85 ARG A CA 1
ATOM 683 C C . ARG A 1 85 ? 4.638 2.535 -15.541 1.00 92.38 85 ARG A C 1
ATOM 685 O O . ARG A 1 85 ? 4.178 3.657 -15.724 1.00 92.38 85 ARG A O 1
ATOM 692 N N . LYS A 1 86 ? 5.868 2.214 -15.936 1.00 88.69 86 LYS A N 1
ATOM 693 C CA . LYS A 1 86 ? 6.772 3.140 -16.643 1.00 88.69 86 LYS A CA 1
ATOM 694 C C . LYS A 1 86 ? 6.984 2.798 -18.119 1.00 88.69 86 LYS A C 1
ATOM 696 O O . LYS A 1 86 ? 7.616 3.582 -18.828 1.00 88.69 86 LYS A O 1
ATOM 701 N N . ALA A 1 87 ? 6.570 1.611 -18.559 1.00 88.56 87 ALA A N 1
ATOM 702 C CA . ALA A 1 87 ? 6.735 1.165 -19.936 1.00 88.56 87 ALA A CA 1
ATOM 703 C C . ALA A 1 87 ? 5.855 1.958 -20.917 1.00 88.56 87 ALA A C 1
ATOM 705 O O . ALA A 1 87 ? 4.827 2.521 -20.540 1.00 88.56 87 ALA A O 1
ATOM 706 N N . LYS A 1 88 ? 6.258 1.996 -22.194 1.00 84.31 88 LYS A N 1
ATOM 707 C CA . LYS A 1 88 ? 5.488 2.663 -23.252 1.00 84.31 88 LYS A CA 1
ATOM 708 C C . LYS A 1 88 ? 4.240 1.847 -23.603 1.00 84.31 88 LYS A C 1
ATOM 710 O O . LYS A 1 88 ? 4.333 0.640 -23.822 1.00 84.31 88 LYS A O 1
ATOM 715 N N . LEU A 1 89 ? 3.101 2.529 -23.732 1.00 82.69 89 LEU A N 1
ATOM 716 C CA . LEU A 1 89 ? 1.790 1.909 -23.969 1.00 82.69 89 LEU A CA 1
ATOM 717 C C . LEU A 1 89 ? 1.673 1.182 -25.316 1.00 82.69 89 LEU A C 1
ATOM 719 O O . LEU A 1 89 ? 0.867 0.271 -25.442 1.00 82.69 89 LEU A O 1
ATOM 723 N N . ASN A 1 90 ? 2.481 1.562 -26.308 1.00 86.44 90 ASN A N 1
ATOM 724 C CA . ASN A 1 90 ? 2.467 0.981 -27.653 1.00 86.44 90 ASN A CA 1
ATOM 725 C C . ASN A 1 90 ? 3.282 -0.320 -27.787 1.00 86.44 90 ASN A C 1
ATOM 727 O O . ASN A 1 90 ? 3.426 -0.837 -28.890 1.00 86.44 90 ASN A O 1
ATOM 731 N N . SER A 1 91 ? 3.847 -0.831 -26.692 1.00 88.06 91 SER A N 1
ATOM 732 C CA . SER A 1 91 ? 4.597 -2.091 -26.686 1.00 88.06 91 SER A CA 1
ATOM 733 C C . SER A 1 91 ? 3.724 -3.263 -26.235 1.00 88.06 91 SER A C 1
ATOM 735 O O . SER A 1 91 ? 2.705 -3.068 -25.571 1.00 88.06 91 SER A O 1
ATOM 737 N N . SER A 1 92 ? 4.110 -4.496 -26.576 1.00 90.50 92 SER A N 1
ATOM 738 C CA . SER A 1 92 ? 3.376 -5.692 -26.142 1.00 90.50 92 SER A CA 1
ATOM 739 C C . SER A 1 92 ? 3.311 -5.790 -24.611 1.00 90.50 92 SER A C 1
ATOM 741 O O . SER A 1 92 ? 4.232 -5.360 -23.914 1.00 90.50 92 SER A O 1
ATOM 743 N N . ILE A 1 93 ? 2.243 -6.388 -24.069 1.00 89.19 93 ILE A N 1
ATOM 744 C CA . ILE A 1 93 ? 2.044 -6.502 -22.612 1.00 89.19 93 ILE A CA 1
ATOM 745 C C . ILE A 1 93 ? 3.224 -7.206 -21.919 1.00 89.19 93 ILE A C 1
ATOM 747 O O . ILE A 1 93 ? 3.689 -6.759 -20.873 1.00 89.19 93 ILE A O 1
ATOM 751 N N . THR A 1 94 ? 3.801 -8.229 -22.557 1.00 89.69 94 THR A N 1
ATOM 752 C CA . THR A 1 94 ? 4.992 -8.942 -22.072 1.00 89.69 94 THR A CA 1
ATOM 753 C C . THR A 1 94 ? 6.209 -8.025 -21.967 1.00 89.69 94 THR A C 1
ATOM 755 O O . THR A 1 94 ? 6.936 -8.071 -20.973 1.00 89.69 94 THR A O 1
ATOM 758 N N . HIS A 1 95 ? 6.427 -7.163 -22.966 1.00 91.81 95 HIS A N 1
ATOM 759 C CA . HIS A 1 95 ? 7.516 -6.189 -22.940 1.00 91.81 95 HIS A CA 1
ATOM 760 C C . HIS A 1 95 ? 7.279 -5.120 -21.868 1.00 91.81 95 HIS A C 1
ATOM 762 O O . HIS A 1 95 ? 8.200 -4.782 -21.122 1.00 91.81 95 HIS A O 1
ATOM 768 N N . GLN A 1 96 ? 6.042 -4.630 -21.739 1.00 93.44 96 GLN A N 1
ATOM 769 C CA . GLN A 1 96 ? 5.680 -3.686 -20.682 1.00 93.44 96 GLN A CA 1
ATOM 770 C C . GLN A 1 96 ? 5.963 -4.271 -19.298 1.00 93.44 96 GLN A C 1
ATOM 772 O O . GLN A 1 96 ? 6.633 -3.626 -18.488 1.00 93.44 96 GLN A O 1
ATOM 777 N N . ARG A 1 97 ? 5.533 -5.516 -19.061 1.00 93.06 97 ARG A N 1
ATOM 778 C CA . ARG A 1 97 ? 5.787 -6.260 -17.824 1.00 93.06 97 ARG A CA 1
ATOM 779 C C . ARG A 1 97 ? 7.281 -6.339 -17.517 1.00 93.06 97 ARG A C 1
ATOM 781 O O . ARG A 1 97 ? 7.689 -5.965 -16.420 1.00 93.06 97 ARG A O 1
ATOM 788 N N . LEU A 1 98 ? 8.099 -6.753 -18.488 1.00 93.88 98 LEU A N 1
ATOM 789 C CA . LEU A 1 98 ? 9.555 -6.844 -18.331 1.00 93.88 98 LEU A CA 1
ATOM 790 C C . LEU A 1 98 ? 10.172 -5.494 -17.934 1.00 93.88 98 LEU A C 1
ATOM 792 O O . LEU A 1 98 ? 10.914 -5.404 -16.955 1.00 93.88 98 LEU A O 1
ATOM 796 N N . VAL A 1 99 ? 9.842 -4.424 -18.662 1.00 94.25 99 VAL A N 1
ATOM 797 C CA . VAL A 1 99 ? 10.384 -3.082 -18.407 1.00 94.25 99 VAL A CA 1
ATOM 798 C C . VAL A 1 99 ? 9.962 -2.558 -17.033 1.00 94.25 99 VAL A C 1
ATOM 800 O O . VAL A 1 99 ? 10.803 -2.006 -16.309 1.00 94.25 99 VAL A O 1
ATOM 803 N N . ASN A 1 100 ? 8.688 -2.724 -16.666 1.00 94.94 100 ASN A N 1
ATOM 804 C CA . ASN A 1 100 ? 8.148 -2.322 -15.366 1.00 94.94 100 ASN A CA 1
ATOM 805 C C . ASN A 1 100 ? 8.899 -3.033 -14.233 1.00 94.94 100 ASN A C 1
ATOM 807 O O . ASN A 1 100 ? 9.437 -2.359 -13.350 1.00 94.94 100 ASN A O 1
ATOM 811 N N . TRP A 1 101 ? 9.055 -4.358 -14.322 1.00 94.50 101 TRP A N 1
ATOM 812 C CA . TRP A 1 101 ? 9.781 -5.159 -13.335 1.00 94.50 101 TRP A CA 1
ATOM 813 C C . TRP A 1 101 ? 11.253 -4.789 -13.211 1.00 94.50 101 TRP A C 1
ATOM 815 O O . TRP A 1 101 ? 11.718 -4.574 -12.097 1.00 94.50 101 TRP A O 1
ATOM 825 N N . ILE A 1 102 ? 11.984 -4.617 -14.317 1.00 94.50 102 ILE A N 1
ATOM 826 C CA . ILE A 1 102 ? 13.391 -4.183 -14.259 1.00 94.50 102 ILE A CA 1
ATOM 827 C C . ILE A 1 102 ? 13.501 -2.840 -13.525 1.00 94.50 102 ILE A C 1
ATOM 829 O O . ILE A 1 102 ? 14.345 -2.656 -12.648 1.00 94.50 102 ILE A O 1
ATOM 833 N N . GLY A 1 103 ? 12.624 -1.885 -13.852 1.00 92.94 103 GLY A N 1
ATOM 834 C CA . GLY A 1 103 ? 12.605 -0.595 -13.163 1.00 92.94 103 GLY A CA 1
ATOM 835 C C . GLY A 1 103 ? 12.306 -0.710 -11.688 1.00 92.94 103 GLY A C 1
ATOM 836 O O . GLY A 1 103 ? 12.979 -0.078 -10.873 1.00 92.94 103 GLY A O 1
ATOM 837 N N . PHE A 1 104 ? 11.299 -1.507 -11.358 1.00 93.38 104 PHE A N 1
ATOM 838 C CA . PHE A 1 104 ? 10.914 -1.728 -9.986 1.00 93.38 104 PHE A CA 1
ATOM 839 C C . PHE A 1 104 ? 12.057 -2.378 -9.209 1.00 93.38 104 PHE A C 1
ATOM 841 O O . PHE A 1 104 ? 12.507 -1.807 -8.220 1.00 93.38 104 PHE A O 1
ATOM 848 N N . SER A 1 105 ? 12.621 -3.483 -9.682 1.00 93.88 105 SER A N 1
ATOM 849 C CA . SER A 1 105 ? 13.662 -4.230 -8.972 1.00 93.88 105 SER A CA 1
ATOM 850 C C . SER A 1 105 ? 14.912 -3.407 -8.662 1.00 93.88 105 SER A C 1
ATOM 852 O O . SER A 1 105 ? 15.501 -3.554 -7.589 1.00 93.88 105 SER A O 1
ATOM 854 N N . LEU A 1 106 ? 15.280 -2.484 -9.553 1.00 94.25 106 LEU A N 1
ATOM 855 C CA . LEU A 1 106 ? 16.472 -1.642 -9.411 1.00 94.25 106 LEU A CA 1
ATOM 856 C C . LEU A 1 106 ? 16.232 -0.344 -8.627 1.00 94.25 106 LEU A C 1
ATOM 858 O O . LEU A 1 106 ? 17.183 0.329 -8.236 1.00 94.25 106 LEU A O 1
ATOM 862 N N . THR A 1 107 ? 14.980 0.018 -8.357 1.00 94.00 107 THR A N 1
ATOM 863 C CA . THR A 1 107 ? 14.660 1.267 -7.656 1.00 94.00 107 THR A CA 1
ATOM 864 C C . THR A 1 107 ? 14.651 1.067 -6.139 1.00 94.00 107 THR A C 1
ATOM 866 O O . THR A 1 107 ? 14.126 0.048 -5.677 1.00 94.00 107 THR A O 1
ATOM 869 N N . PRO A 1 108 ? 15.126 2.040 -5.335 1.00 94.31 108 PRO A N 1
ATOM 870 C CA . PRO A 1 108 ? 15.021 1.963 -3.888 1.00 94.31 108 PRO A CA 1
ATOM 871 C C . PRO A 1 108 ? 13.598 1.763 -3.372 1.00 94.31 108 PRO A C 1
ATOM 873 O O . PRO A 1 108 ? 12.627 2.283 -3.938 1.00 94.31 108 PRO A O 1
ATOM 876 N N . LYS A 1 109 ? 13.492 1.005 -2.283 1.00 93.62 109 LYS A N 1
ATOM 877 C CA . LYS A 1 109 ? 12.225 0.641 -1.647 1.00 93.62 109 LYS A CA 1
ATOM 878 C C . LYS A 1 109 ? 12.209 1.006 -0.175 1.00 93.62 109 LYS A C 1
ATOM 880 O O . LYS A 1 109 ? 13.255 1.068 0.467 1.00 93.62 109 LYS A O 1
ATOM 885 N N . THR A 1 110 ? 11.006 1.225 0.332 1.00 94.00 110 THR A N 1
ATOM 886 C CA . THR A 1 110 ? 10.692 1.353 1.757 1.00 94.00 110 THR A CA 1
ATOM 887 C C . THR A 1 110 ? 9.301 0.767 2.012 1.00 94.00 110 THR A C 1
ATOM 889 O O . THR A 1 110 ? 8.622 0.363 1.066 1.00 94.00 110 THR A O 1
ATOM 892 N N . THR A 1 111 ? 8.870 0.728 3.265 1.00 94.94 111 THR A N 1
ATOM 893 C CA . THR A 1 111 ? 7.469 0.481 3.618 1.00 94.94 111 THR A CA 1
ATOM 894 C C . THR A 1 111 ? 6.806 1.817 3.917 1.00 94.94 111 THR A C 1
ATOM 896 O O . THR A 1 111 ? 7.445 2.716 4.457 1.00 94.94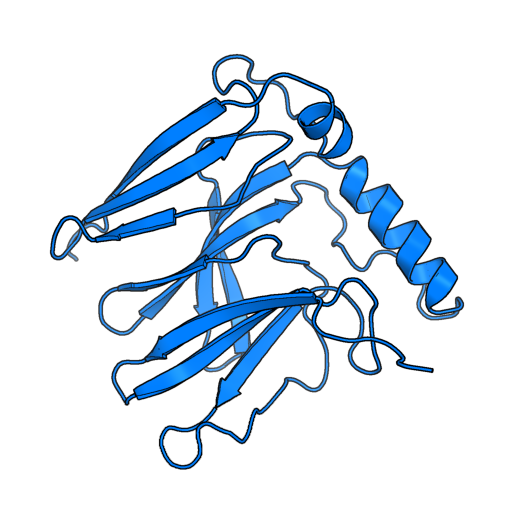 111 THR A O 1
ATOM 899 N N . ALA A 1 112 ? 5.541 1.987 3.554 1.00 96.62 112 ALA A N 1
ATOM 900 C CA . ALA A 1 112 ? 4.820 3.225 3.818 1.00 96.62 112 ALA A CA 1
ATOM 901 C C . ALA A 1 112 ? 3.412 2.966 4.344 1.00 96.62 112 ALA A C 1
ATOM 903 O O . ALA A 1 112 ? 2.822 1.917 4.085 1.00 96.62 112 ALA A O 1
ATOM 904 N N . LEU A 1 113 ? 2.915 3.957 5.080 1.00 98.19 113 LEU A N 1
ATOM 905 C CA . LEU A 1 113 ? 1.533 4.080 5.500 1.00 98.19 113 LEU A CA 1
ATOM 906 C C . LEU A 1 113 ? 0.781 4.942 4.486 1.00 98.19 113 LEU A C 1
ATOM 908 O O . LEU A 1 113 ? 1.240 6.019 4.086 1.00 98.19 113 LEU A O 1
ATOM 912 N N . TYR A 1 114 ? -0.402 4.473 4.130 1.00 98.50 114 TYR A N 1
ATOM 913 C CA . TYR A 1 114 ? -1.319 5.121 3.215 1.00 98.50 114 TYR A CA 1
ATOM 914 C C . TYR A 1 114 ? -2.727 5.155 3.803 1.00 98.50 114 TYR A C 1
ATOM 916 O O . TYR A 1 114 ? -3.082 4.299 4.614 1.00 98.50 114 TYR A O 1
ATOM 924 N N . LYS A 1 115 ? -3.540 6.104 3.347 1.00 98.44 115 LYS A N 1
ATOM 925 C CA . LYS A 1 115 ? -4.981 6.174 3.594 1.00 98.44 115 LYS A CA 1
ATOM 926 C C . LYS A 1 115 ? -5.730 5.831 2.307 1.00 98.44 115 LYS A C 1
ATOM 928 O O . LYS A 1 115 ? -5.301 6.202 1.218 1.00 98.44 115 LYS A O 1
ATOM 933 N N . ILE A 1 116 ? -6.839 5.111 2.421 1.00 98.50 116 ILE A N 1
ATOM 934 C CA . ILE A 1 116 ? -7.714 4.820 1.285 1.00 98.50 116 ILE A CA 1
ATOM 935 C C . ILE A 1 116 ? -8.684 5.983 1.093 1.00 98.50 116 ILE A C 1
ATOM 937 O O . ILE A 1 116 ? -9.496 6.275 1.974 1.00 98.50 116 ILE A O 1
ATOM 941 N N . ASN A 1 117 ? -8.634 6.617 -0.078 1.00 97.62 117 ASN A N 1
ATOM 942 C CA . ASN A 1 117 ? -9.641 7.582 -0.489 1.00 97.62 117 ASN A CA 1
ATOM 943 C C . ASN A 1 117 ? -10.802 6.835 -1.159 1.00 97.62 117 ASN A C 1
ATOM 945 O O . ASN A 1 117 ? -10.700 6.391 -2.304 1.00 97.62 117 ASN A O 1
ATOM 949 N N . LYS A 1 118 ? -11.904 6.685 -0.418 1.00 96.56 118 LYS A N 1
ATOM 950 C CA . LYS A 1 118 ? -13.092 5.933 -0.848 1.00 96.56 118 LYS A CA 1
ATOM 951 C C . LYS A 1 118 ? -13.849 6.607 -1.996 1.00 96.56 118 LYS A C 1
ATOM 953 O O . LYS A 1 118 ? -14.388 5.916 -2.853 1.00 96.56 118 LYS A O 1
ATOM 958 N N . GLU A 1 119 ? -13.854 7.937 -2.042 1.00 95.44 119 GLU A N 1
ATOM 959 C CA . GLU A 1 119 ? -14.539 8.705 -3.089 1.00 95.44 119 GLU A CA 1
ATOM 960 C C . GLU A 1 119 ? -13.799 8.599 -4.423 1.00 95.44 119 GLU A C 1
ATOM 962 O O . GLU A 1 119 ? -14.387 8.261 -5.447 1.00 95.44 119 GLU A O 1
ATOM 967 N N . LYS A 1 120 ? -12.481 8.826 -4.401 1.00 95.62 120 LYS A N 1
ATOM 968 C CA . LYS A 1 120 ? -11.627 8.775 -5.596 1.00 95.62 120 LYS A CA 1
ATOM 969 C C . LYS A 1 120 ? -11.207 7.357 -5.985 1.00 95.62 120 LYS A C 1
ATOM 971 O O . LYS A 1 120 ? -10.618 7.180 -7.048 1.00 95.62 120 LYS A O 1
ATOM 976 N N . ARG A 1 121 ? -11.466 6.366 -5.124 1.00 95.69 121 ARG A N 1
ATOM 977 C CA . ARG A 1 121 ? -10.988 4.977 -5.248 1.00 95.69 121 ARG A CA 1
ATOM 978 C C . ARG A 1 121 ? -9.483 4.916 -5.532 1.00 95.69 121 ARG A C 1
ATOM 980 O O . ARG A 1 121 ? -9.034 4.272 -6.479 1.00 95.69 121 ARG A O 1
ATOM 987 N N . CYS A 1 122 ? -8.701 5.595 -4.696 1.00 95.69 122 CYS A N 1
ATOM 988 C CA . CYS A 1 122 ? -7.244 5.624 -4.800 1.00 95.69 122 CYS A CA 1
ATOM 989 C C . CYS A 1 122 ? -6.560 5.539 -3.429 1.00 95.69 122 CYS A C 1
ATOM 991 O O . CYS A 1 122 ? -7.203 5.579 -2.376 1.00 95.69 122 CYS A O 1
ATOM 993 N N . VAL A 1 123 ? -5.240 5.380 -3.455 1.00 97.00 123 VAL A N 1
ATOM 994 C CA . VAL A 1 123 ? -4.400 5.268 -2.263 1.00 97.00 123 VAL A CA 1
ATOM 995 C C . VAL A 1 123 ? -3.624 6.574 -2.075 1.00 97.00 123 VAL A C 1
ATOM 997 O O . VAL A 1 123 ? -2.847 6.982 -2.937 1.00 97.00 123 VAL A O 1
ATOM 1000 N N . GLU A 1 124 ? -3.790 7.218 -0.924 1.00 97.69 124 GLU A N 1
ATOM 1001 C CA . GLU A 1 124 ? -3.128 8.475 -0.573 1.00 97.69 124 GLU A CA 1
ATOM 1002 C C . GLU A 1 124 ? -1.955 8.211 0.374 1.00 97.69 124 GLU A C 1
ATOM 1004 O O . GLU A 1 124 ? -2.099 7.578 1.419 1.00 97.69 124 GLU A O 1
ATOM 1009 N N . TRP A 1 125 ? -0.760 8.674 0.006 1.00 97.56 125 TRP A N 1
ATOM 1010 C CA . TRP A 1 125 ? 0.431 8.515 0.842 1.00 97.56 125 TRP A CA 1
ATOM 1011 C C . TRP A 1 125 ? 0.372 9.418 2.074 1.00 97.56 125 TRP A C 1
ATOM 1013 O O . TRP A 1 125 ? 0.108 10.610 1.948 1.00 97.56 125 TRP A O 1
ATOM 1023 N N . ILE A 1 126 ? 0.670 8.847 3.246 1.00 97.88 126 ILE A N 1
ATOM 1024 C CA . ILE A 1 126 ? 0.736 9.577 4.518 1.00 97.88 126 ILE A CA 1
ATOM 1025 C C . ILE A 1 126 ? 2.189 9.769 4.941 1.00 97.88 126 ILE A C 1
ATOM 1027 O O . ILE A 1 126 ? 2.656 10.894 5.095 1.00 97.88 126 ILE A O 1
ATOM 1031 N N . MET A 1 127 ? 2.920 8.668 5.133 1.00 96.50 127 MET A N 1
ATOM 1032 C CA . MET A 1 127 ? 4.325 8.714 5.536 1.00 96.50 127 MET A CA 1
ATOM 1033 C C . MET A 1 127 ? 5.063 7.423 5.195 1.00 96.50 127 MET A C 1
ATOM 1035 O O . MET A 1 127 ? 4.464 6.363 5.016 1.00 96.50 127 MET A O 1
ATOM 1039 N N . ASN A 1 128 ? 6.391 7.500 5.136 1.00 95.25 128 ASN A N 1
ATOM 1040 C CA . ASN A 1 128 ? 7.227 6.303 5.085 1.00 95.25 128 ASN A CA 1
ATOM 1041 C C . ASN A 1 128 ? 7.442 5.774 6.504 1.00 95.25 128 ASN A C 1
ATOM 1043 O O . ASN A 1 128 ? 7.712 6.548 7.420 1.00 95.25 128 ASN A O 1
ATOM 1047 N N . LEU A 1 129 ? 7.365 4.458 6.660 1.00 93.69 129 LEU A N 1
ATOM 1048 C CA . LEU A 1 129 ? 7.766 3.773 7.879 1.00 93.69 129 LEU A CA 1
ATOM 1049 C C . LEU A 1 129 ? 9.274 3.472 7.826 1.00 93.69 129 LEU A C 1
ATOM 1051 O O . LEU A 1 129 ? 9.826 3.304 6.734 1.00 93.69 129 LEU A O 1
ATOM 1055 N N . PRO A 1 130 ? 9.961 3.380 8.977 1.00 90.62 130 PRO A N 1
ATOM 1056 C CA . PRO A 1 130 ? 11.313 2.841 9.046 1.00 90.62 130 PRO A CA 1
ATOM 1057 C C . PRO A 1 130 ? 11.471 1.532 8.252 1.00 90.62 130 PRO A C 1
ATOM 1059 O O . PRO A 1 130 ? 10.782 0.543 8.505 1.00 90.62 130 PRO A O 1
ATOM 1062 N N . GLY A 1 131 ? 12.389 1.536 7.281 1.00 89.06 131 GLY A N 1
ATOM 1063 C CA . GLY A 1 131 ? 12.715 0.373 6.453 1.00 89.06 131 GLY A CA 1
ATOM 1064 C C . GLY A 1 131 ? 13.363 0.738 5.114 1.00 89.06 131 GLY A C 1
ATOM 1065 O O . GLY A 1 131 ? 13.192 1.851 4.605 1.00 89.06 131 GLY A O 1
ATOM 1066 N N . ALA A 1 132 ? 14.110 -0.201 4.531 1.00 91.06 132 ALA A N 1
ATOM 1067 C CA . ALA A 1 132 ? 14.805 -0.038 3.255 1.00 91.06 132 ALA A CA 1
ATOM 1068 C C . ALA A 1 132 ? 14.996 -1.378 2.526 1.00 91.06 132 ALA A C 1
ATOM 1070 O O . ALA A 1 132 ? 15.165 -2.413 3.163 1.00 91.06 132 ALA A O 1
ATOM 1071 N N . GLY A 1 133 ? 15.064 -1.338 1.191 1.00 88.75 133 GLY A N 1
ATOM 1072 C CA . GLY A 1 133 ? 15.456 -2.494 0.378 1.00 88.75 133 GLY A CA 1
ATOM 1073 C C . GLY A 1 133 ? 14.373 -3.559 0.277 1.00 88.75 133 GLY A C 1
ATOM 1074 O O . GLY A 1 133 ? 13.288 -3.298 -0.240 1.00 88.75 133 GLY A O 1
ATOM 1075 N N . ASP A 1 134 ? 14.673 -4.769 0.730 1.00 85.94 134 ASP A N 1
ATOM 1076 C CA . ASP A 1 134 ? 13.679 -5.830 0.772 1.00 85.94 134 ASP A CA 1
ATOM 1077 C C . ASP A 1 134 ? 12.828 -5.599 2.003 1.00 85.94 134 ASP A C 1
ATOM 1079 O O . ASP A 1 134 ? 13.305 -5.644 3.131 1.00 85.94 134 ASP A O 1
ATOM 1083 N N . THR A 1 135 ? 11.589 -5.200 1.768 1.00 81.44 135 THR A N 1
ATOM 1084 C CA . THR A 1 135 ? 10.708 -4.689 2.808 1.00 81.44 135 THR A CA 1
ATOM 1085 C C . THR A 1 135 ? 9.261 -4.968 2.445 1.00 81.44 135 THR A C 1
ATOM 1087 O O . THR A 1 135 ? 8.949 -5.069 1.259 1.00 81.44 135 THR A O 1
ATOM 1090 N N . ALA A 1 136 ? 8.386 -5.018 3.448 1.00 84.44 136 ALA A N 1
ATOM 1091 C CA . ALA A 1 136 ? 6.942 -5.229 3.332 1.00 84.44 136 ALA A CA 1
ATOM 1092 C C . ALA A 1 136 ? 6.517 -6.690 3.108 1.00 84.44 136 ALA A C 1
ATOM 1094 O O . ALA A 1 136 ? 6.526 -7.198 1.992 1.00 84.44 136 ALA A O 1
ATOM 1095 N N . PHE A 1 137 ? 6.096 -7.312 4.208 1.00 92.31 137 PHE A N 1
ATOM 1096 C CA . PHE A 1 137 ? 5.015 -8.300 4.354 1.00 92.31 137 PHE A CA 1
ATOM 1097 C C . PHE A 1 137 ? 4.470 -8.027 5.762 1.00 92.31 137 PHE A C 1
ATOM 1099 O O . PHE A 1 137 ? 4.798 -8.742 6.711 1.00 92.31 137 PHE A O 1
ATOM 1106 N N . PRO A 1 138 ? 3.782 -6.886 5.944 1.00 94.94 138 PRO A N 1
ATOM 1107 C CA . PRO A 1 138 ? 3.458 -6.390 7.267 1.00 94.94 138 PRO A CA 1
ATOM 1108 C C . PRO A 1 138 ? 2.360 -7.238 7.912 1.00 94.94 138 PRO A C 1
ATOM 1110 O O . PRO A 1 138 ? 1.308 -7.488 7.322 1.00 94.94 138 PRO A O 1
ATOM 1113 N N . SER A 1 139 ? 2.583 -7.611 9.167 1.00 96.31 139 SER A N 1
ATOM 1114 C CA . SER A 1 139 ? 1.533 -8.063 10.075 1.00 96.31 139 SER A CA 1
ATOM 1115 C C . SER A 1 139 ? 1.177 -6.926 11.025 1.00 96.31 139 SER A C 1
ATOM 1117 O O . SER A 1 139 ? 2.054 -6.180 11.466 1.00 96.31 139 SER A O 1
ATOM 1119 N N . ILE A 1 140 ? -0.112 -6.769 11.312 1.00 97.75 140 ILE A N 1
ATOM 1120 C CA . ILE A 1 140 ? -0.641 -5.657 12.102 1.00 97.75 140 ILE A CA 1
ATOM 1121 C C . ILE A 1 140 ? -1.491 -6.236 13.224 1.00 97.75 140 ILE A C 1
ATOM 1123 O O . ILE A 1 140 ? -2.426 -6.992 12.967 1.00 97.75 140 ILE A O 1
ATOM 1127 N N . ILE A 1 141 ? -1.181 -5.846 14.457 1.00 97.69 141 ILE A N 1
ATOM 1128 C CA . ILE A 1 141 ? -1.966 -6.163 15.649 1.00 97.69 141 ILE A CA 1
ATOM 1129 C C . ILE A 1 141 ? -2.405 -4.844 16.274 1.00 97.69 141 ILE A C 1
ATOM 1131 O O . ILE A 1 141 ? -1.587 -3.964 16.539 1.00 97.69 141 ILE A O 1
ATOM 1135 N N . ARG A 1 142 ? -3.706 -4.693 16.521 1.00 97.62 142 ARG A N 1
ATOM 1136 C CA . ARG A 1 142 ? -4.221 -3.567 17.302 1.00 97.62 142 ARG A CA 1
ATOM 1137 C C . ARG A 1 142 ? -3.856 -3.783 18.770 1.00 97.62 142 ARG A C 1
ATOM 1139 O O . ARG A 1 142 ? -4.221 -4.806 19.337 1.00 97.62 142 ARG A O 1
ATOM 1146 N N . LEU A 1 143 ? -3.145 -2.829 19.363 1.00 98.12 143 LEU A N 1
ATOM 1147 C CA . LEU A 1 143 ? -2.771 -2.873 20.779 1.00 98.12 143 LEU A CA 1
ATOM 1148 C C . LEU A 1 143 ? -3.860 -2.248 21.655 1.00 98.12 143 LEU A C 1
ATOM 1150 O O . LEU A 1 143 ? -4.160 -2.764 22.723 1.00 98.12 143 LEU A O 1
ATOM 1154 N N . ASP A 1 144 ? -4.458 -1.148 21.189 1.00 96.81 144 ASP A N 1
ATOM 1155 C CA . ASP A 1 144 ? -5.568 -0.462 21.855 1.00 96.81 144 ASP A CA 1
ATOM 1156 C C . ASP A 1 144 ? -6.362 0.414 20.861 1.00 96.81 144 ASP A C 1
ATOM 1158 O O . ASP A 1 144 ? -6.324 0.208 19.641 1.00 96.81 144 ASP A O 1
ATOM 1162 N N . ALA A 1 145 ? -7.126 1.385 21.371 1.00 95.56 145 ALA A N 1
ATOM 1163 C CA . ALA A 1 145 ? -7.933 2.291 20.560 1.00 95.56 145 ALA A CA 1
ATOM 1164 C C . ALA A 1 145 ? -7.111 3.029 19.487 1.00 95.56 145 ALA A C 1
ATOM 1166 O O . ALA A 1 145 ? -7.583 3.156 18.355 1.00 95.56 145 ALA A O 1
ATOM 1167 N N . ASN A 1 146 ? -5.883 3.445 19.815 1.00 97.19 146 ASN A N 1
ATOM 1168 C CA . ASN A 1 146 ? -5.083 4.388 19.030 1.00 97.19 146 ASN A CA 1
ATOM 1169 C C . ASN A 1 146 ? -3.717 3.845 18.594 1.00 97.19 146 ASN A C 1
ATOM 1171 O O . ASN A 1 146 ? -3.030 4.497 17.804 1.00 97.19 146 ASN A O 1
ATOM 1175 N N . ARG A 1 147 ? -3.304 2.674 19.088 1.00 97.94 147 ARG A N 1
ATOM 1176 C CA . ARG A 1 147 ? -1.993 2.087 18.795 1.00 97.94 147 ARG A CA 1
ATOM 1177 C C . ARG A 1 147 ? -2.087 0.747 18.083 1.00 97.94 147 ARG A C 1
ATOM 1179 O O . ARG A 1 147 ? -2.908 -0.111 18.410 1.00 97.94 147 ARG A O 1
ATOM 1186 N N . PHE A 1 148 ? -1.159 0.552 17.155 1.00 98.44 148 PHE A N 1
ATOM 1187 C CA . PHE A 1 148 ? -0.986 -0.680 16.397 1.00 98.44 148 PHE A CA 1
ATOM 1188 C C . PHE A 1 148 ? 0.476 -1.107 16.429 1.00 98.44 148 PHE A C 1
ATOM 1190 O O . PHE A 1 148 ? 1.370 -0.298 16.182 1.00 98.44 148 PHE A O 1
ATOM 1197 N N . LEU A 1 149 ? 0.712 -2.385 16.701 1.00 98.31 149 LEU A N 1
ATOM 1198 C CA . LEU A 1 149 ? 1.999 -3.026 16.494 1.00 98.31 149 LEU A CA 1
ATOM 1199 C C . LEU A 1 149 ? 2.078 -3.498 15.047 1.00 98.31 149 LEU A C 1
ATOM 1201 O O . LEU A 1 149 ? 1.229 -4.258 14.584 1.00 98.31 149 LEU A O 1
ATOM 1205 N N . ILE A 1 150 ? 3.117 -3.065 14.352 1.00 97.69 150 ILE A N 1
ATOM 1206 C CA . ILE A 1 150 ? 3.428 -3.470 12.989 1.00 97.69 150 ILE A CA 1
ATOM 1207 C C . ILE A 1 150 ? 4.705 -4.294 13.051 1.00 97.69 150 ILE A C 1
ATOM 1209 O O . ILE A 1 150 ? 5.770 -3.772 13.383 1.00 97.69 150 ILE A O 1
A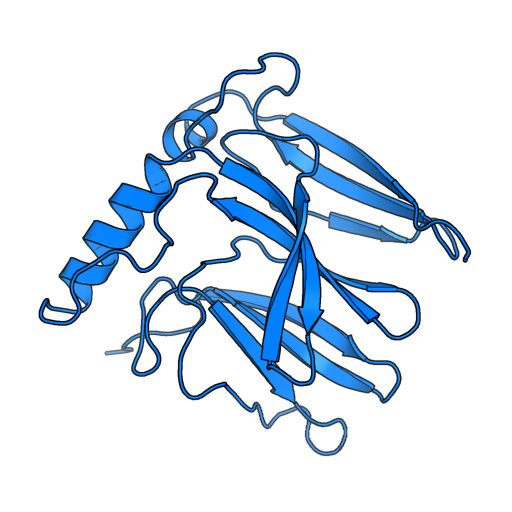TOM 1213 N N . ALA A 1 151 ? 4.598 -5.575 12.720 1.00 96.62 151 ALA A N 1
ATOM 1214 C CA . ALA A 1 151 ? 5.749 -6.426 12.469 1.00 96.62 151 ALA A CA 1
ATOM 1215 C C . ALA A 1 151 ? 6.011 -6.431 10.968 1.00 96.62 151 ALA A C 1
ATOM 1217 O O . ALA A 1 151 ? 5.125 -6.762 10.180 1.00 96.62 151 ALA A O 1
ATOM 1218 N N . ASN A 1 152 ? 7.212 -6.045 10.556 1.00 95.25 152 ASN A N 1
ATOM 1219 C CA . ASN A 1 152 ? 7.556 -6.005 9.147 1.00 95.25 152 ASN A CA 1
ATOM 1220 C C . ASN A 1 152 ? 9.023 -6.336 8.939 1.00 95.25 152 ASN A C 1
ATOM 1222 O O . ASN A 1 152 ? 9.879 -5.898 9.706 1.00 95.25 152 ASN A O 1
ATOM 1226 N N . TYR A 1 153 ? 9.322 -7.062 7.872 1.00 93.06 153 TYR A N 1
ATOM 1227 C CA . TYR A 1 153 ? 10.704 -7.305 7.519 1.00 93.06 153 TYR A CA 1
ATOM 1228 C C . TYR A 1 153 ? 11.291 -6.113 6.748 1.00 93.06 153 TYR A C 1
ATOM 1230 O O . TYR A 1 153 ? 10.594 -5.349 6.064 1.00 93.06 153 TYR A O 1
ATOM 1238 N N . SER A 1 154 ? 12.593 -5.924 6.899 1.00 93.69 154 SER A N 1
ATOM 1239 C CA . SER A 1 154 ? 13.371 -4.919 6.184 1.00 93.69 154 SER A CA 1
ATOM 1240 C C . SER A 1 154 ? 14.822 -5.380 6.083 1.00 93.69 154 SER A C 1
ATOM 1242 O O . SER A 1 154 ? 15.313 -6.088 6.964 1.00 93.69 154 SER A O 1
ATOM 1244 N N . SER A 1 155 ? 15.568 -4.884 5.098 1.00 93.06 155 SER A N 1
ATOM 1245 C CA . SER A 1 155 ? 17.027 -4.869 5.213 1.00 93.06 155 SER A CA 1
ATOM 1246 C C . SER A 1 155 ? 17.471 -4.062 6.455 1.00 93.06 155 SER A C 1
ATOM 1248 O O . SER A 1 155 ? 16.728 -3.171 6.889 1.00 93.06 155 SER A O 1
ATOM 1250 N N . PRO A 1 156 ? 18.683 -4.311 7.002 1.00 89.75 156 PRO A N 1
ATOM 1251 C CA . PRO A 1 156 ? 19.202 -3.667 8.204 1.00 89.75 156 PRO A CA 1
ATOM 1252 C C . PRO A 1 156 ? 19.001 -2.149 8.276 1.00 89.75 156 PRO A C 1
ATOM 1254 O O . PRO A 1 156 ? 19.660 -1.389 7.564 1.00 89.75 156 PRO A O 1
ATOM 1257 N N . ILE A 1 157 ? 18.133 -1.696 9.188 1.00 81.88 157 ILE A N 1
ATOM 1258 C CA . ILE A 1 157 ? 17.706 -0.285 9.286 1.00 81.88 157 ILE A CA 1
ATOM 1259 C C . ILE A 1 157 ? 18.827 0.679 9.702 1.00 81.88 157 ILE A C 1
ATOM 1261 O O . ILE A 1 157 ? 18.806 1.857 9.347 1.00 81.88 157 ILE A O 1
ATOM 1265 N N . HIS A 1 158 ? 19.836 0.185 10.422 1.00 76.06 158 HIS A N 1
ATOM 1266 C CA . HIS A 1 158 ? 21.002 0.970 10.834 1.00 76.06 158 HIS A CA 1
ATOM 1267 C C . HIS A 1 158 ? 21.958 1.240 9.659 1.00 76.06 158 HIS A C 1
ATOM 1269 O O . HIS A 1 158 ? 22.695 2.226 9.660 1.00 76.06 158 HIS A O 1
ATOM 1275 N N . LYS A 1 159 ? 21.901 0.424 8.598 1.00 67.62 159 LYS A N 1
ATOM 1276 C CA . LYS A 1 159 ? 22.651 0.630 7.356 1.00 67.62 159 LYS A CA 1
ATOM 1277 C C . LYS A 1 159 ? 21.822 1.562 6.452 1.00 67.62 159 LYS A C 1
ATOM 1279 O O . LYS A 1 159 ? 21.223 1.101 5.487 1.00 67.62 159 LYS A O 1
ATOM 1284 N N . ARG A 1 160 ? 21.797 2.874 6.760 1.00 60.09 160 ARG A N 1
ATOM 1285 C CA . ARG A 1 160 ? 20.965 3.970 6.170 1.00 60.09 160 ARG A CA 1
ATOM 1286 C C . ARG A 1 160 ? 20.989 4.157 4.631 1.00 60.09 160 ARG A C 1
ATOM 1288 O O . ARG A 1 160 ? 20.513 5.169 4.118 1.00 60.09 160 ARG A O 1
ATOM 1295 N N . LYS A 1 161 ? 21.558 3.237 3.854 1.00 68.88 161 LYS A N 1
ATOM 1296 C CA . LYS A 1 161 ? 21.630 3.346 2.393 1.00 68.88 161 LYS A CA 1
ATOM 1297 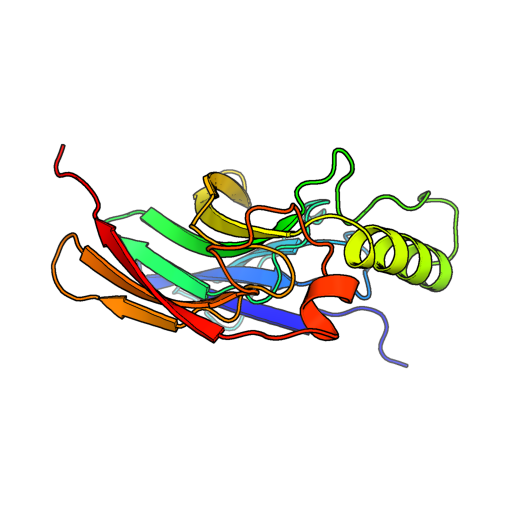C C . LYS A 1 161 ? 20.266 3.039 1.770 1.00 68.88 161 LYS A C 1
ATOM 1299 O O . LYS A 1 161 ? 19.609 2.066 2.129 1.00 68.88 161 LYS A O 1
ATOM 1304 N N . ARG A 1 162 ? 19.864 3.845 0.782 1.00 82.38 162 ARG A N 1
ATOM 1305 C CA . ARG A 1 162 ? 18.702 3.569 -0.077 1.00 82.38 162 ARG A CA 1
ATOM 1306 C C . ARG A 1 162 ? 18.979 2.316 -0.911 1.00 82.38 162 ARG A C 1
ATOM 1308 O O . ARG A 1 162 ? 19.609 2.403 -1.960 1.00 82.38 162 ARG A O 1
ATOM 1315 N N . ARG A 1 163 ? 18.532 1.155 -0.434 1.00 89.44 163 ARG A N 1
ATOM 1316 C CA . ARG A 1 163 ? 18.705 -0.133 -1.119 1.00 89.44 163 ARG A CA 1
ATOM 1317 C C . ARG A 1 163 ? 17.600 -0.356 -2.142 1.00 89.44 163 ARG A C 1
ATOM 1319 O O . ARG A 1 163 ? 16.430 -0.091 -1.853 1.00 89.44 163 ARG A O 1
ATOM 1326 N N . SER A 1 164 ? 17.981 -0.832 -3.327 1.00 93.00 164 SER A N 1
ATOM 1327 C CA . SER A 1 164 ? 17.038 -1.360 -4.315 1.00 93.00 164 SER A CA 1
ATOM 1328 C C . SER A 1 164 ? 16.368 -2.628 -3.793 1.00 93.00 164 SER A C 1
ATOM 1330 O O . SER A 1 164 ? 16.842 -3.235 -2.829 1.00 93.00 164 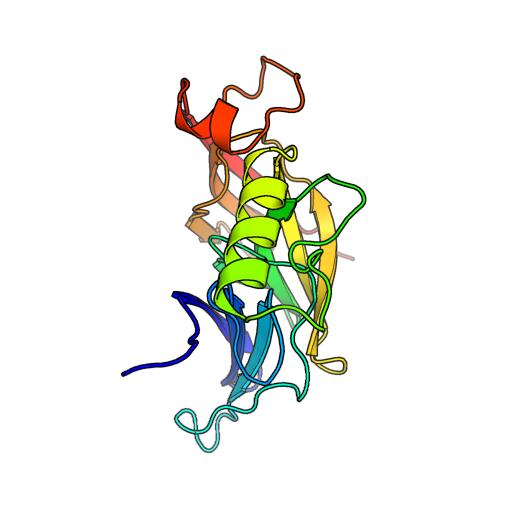SER A O 1
ATOM 1332 N N . TRP A 1 165 ? 15.268 -3.034 -4.426 1.00 93.56 165 TRP A N 1
ATOM 1333 C CA . TRP A 1 165 ? 14.598 -4.277 -4.049 1.00 93.56 165 TRP A CA 1
ATOM 1334 C C . TRP A 1 165 ? 15.507 -5.490 -4.272 1.00 93.56 165 TRP A C 1
ATOM 1336 O O . TRP A 1 165 ? 15.680 -6.293 -3.364 1.00 93.56 165 TRP A O 1
ATOM 1346 N N . LEU A 1 166 ? 16.165 -5.560 -5.436 1.00 93.44 166 LEU A N 1
ATOM 1347 C CA . LEU A 1 166 ? 17.083 -6.653 -5.768 1.00 93.44 166 LEU A CA 1
ATOM 1348 C C . LEU A 1 166 ? 18.253 -6.742 -4.780 1.00 93.44 166 LEU A C 1
ATOM 1350 O O . LEU A 1 166 ? 18.599 -7.829 -4.332 1.00 93.44 166 LEU A O 1
ATOM 1354 N N . ASN A 1 167 ? 18.848 -5.602 -4.407 1.00 92.50 167 ASN A N 1
ATOM 1355 C CA . ASN A 1 167 ? 19.908 -5.600 -3.401 1.00 92.50 167 ASN A CA 1
ATOM 1356 C C . ASN A 1 167 ? 19.391 -6.081 -2.043 1.00 92.50 167 ASN A C 1
ATOM 1358 O O . ASN A 1 167 ? 20.090 -6.822 -1.367 1.00 92.50 167 ASN A O 1
ATOM 1362 N N . GLY A 1 168 ? 18.185 -5.675 -1.651 1.00 91.44 168 GLY A N 1
ATOM 1363 C CA . GLY A 1 168 ? 17.579 -6.147 -0.415 1.00 91.44 168 GLY A CA 1
ATOM 1364 C C . GLY A 1 168 ? 17.374 -7.660 -0.383 1.00 91.44 168 GLY A C 1
ATOM 1365 O O . GLY A 1 168 ? 17.753 -8.279 0.598 1.00 91.44 168 GLY A O 1
ATOM 1366 N N . GLN A 1 169 ? 16.837 -8.235 -1.464 1.00 91.31 169 GLN A N 1
ATOM 1367 C CA . GLN A 1 169 ? 16.489 -9.661 -1.558 1.00 91.31 169 GLN A CA 1
ATOM 1368 C C . GLN A 1 169 ? 17.710 -10.582 -1.446 1.00 91.31 169 GLN A C 1
ATOM 1370 O O . GLN A 1 169 ? 17.617 -11.698 -0.953 1.00 91.31 169 GLN A O 1
ATOM 1375 N N . LEU A 1 170 ? 18.866 -10.117 -1.925 1.00 92.44 170 LEU A N 1
ATOM 1376 C CA . LEU A 1 170 ? 20.111 -10.890 -1.949 1.00 92.44 170 LEU A CA 1
ATOM 1377 C C . LEU A 1 170 ? 20.976 -10.697 -0.696 1.00 92.44 170 LEU A C 1
ATOM 1379 O O . LEU A 1 170 ? 22.109 -11.168 -0.657 1.00 92.44 170 LEU A O 1
ATOM 1383 N N . ASN A 1 171 ? 20.506 -9.934 0.288 1.00 91.56 171 ASN A N 1
ATOM 1384 C CA . ASN A 1 171 ? 21.273 -9.599 1.483 1.00 91.56 171 ASN A CA 1
ATOM 1385 C C . ASN A 1 171 ? 20.461 -9.893 2.746 1.00 91.56 171 ASN A C 1
ATOM 1387 O O . ASN A 1 171 ? 19.307 -10.297 2.694 1.00 91.56 171 ASN A O 1
ATOM 1391 N N . GLU A 1 172 ? 21.090 -9.666 3.898 1.00 91.19 172 GLU A N 1
ATOM 1392 C CA . GLU A 1 172 ? 20.447 -9.786 5.203 1.00 91.19 172 GLU A CA 1
ATOM 1393 C C . GLU A 1 172 ? 19.128 -9.004 5.265 1.00 91.19 172 GLU A C 1
ATOM 1395 O O . GLU A 1 172 ? 19.061 -7.825 4.889 1.00 91.19 172 GLU A O 1
ATOM 1400 N N . THR A 1 173 ? 18.130 -9.654 5.853 1.00 92.00 173 THR A N 1
ATOM 1401 C CA . THR A 1 173 ? 16.824 -9.101 6.196 1.00 92.00 173 THR A CA 1
ATOM 1402 C C . THR A 1 173 ? 16.516 -9.476 7.644 1.00 92.00 173 THR A C 1
ATOM 1404 O O . THR A 1 173 ? 16.865 -10.561 8.103 1.00 92.00 173 THR A O 1
ATOM 1407 N N . GLY A 1 174 ? 15.881 -8.567 8.381 1.00 92.88 174 GLY A N 1
ATOM 1408 C CA . GLY A 1 174 ? 15.411 -8.804 9.744 1.00 92.88 174 GLY A CA 1
ATOM 1409 C C . GLY A 1 174 ? 13.951 -8.400 9.900 1.00 92.88 174 GLY A C 1
ATOM 1410 O O . GLY A 1 174 ? 13.438 -7.611 9.106 1.00 92.88 174 GLY A O 1
ATOM 1411 N N . ILE A 1 175 ? 13.288 -8.923 10.932 1.00 94.69 175 ILE A N 1
ATOM 1412 C CA . ILE A 1 175 ? 11.936 -8.511 11.322 1.00 94.69 175 ILE A CA 1
ATOM 1413 C C . ILE A 1 175 ? 12.051 -7.374 12.333 1.00 94.69 175 ILE A C 1
ATOM 1415 O O . ILE A 1 175 ? 12.718 -7.499 13.357 1.00 94.69 175 ILE A O 1
ATOM 1419 N N . TYR A 1 176 ? 11.379 -6.266 12.046 1.00 94.38 176 TYR A N 1
ATOM 1420 C CA . TYR A 1 176 ? 11.335 -5.082 12.887 1.00 94.38 176 TYR A CA 1
ATOM 1421 C C . TYR A 1 176 ? 9.921 -4.857 13.397 1.00 94.38 176 TYR A C 1
ATOM 1423 O O . TYR A 1 176 ? 8.949 -4.950 12.644 1.00 94.38 176 TYR A O 1
ATOM 1431 N N . LEU A 1 177 ? 9.829 -4.525 14.680 1.00 96.38 177 LEU A N 1
ATOM 1432 C CA . LEU A 1 177 ? 8.585 -4.167 15.342 1.00 96.38 177 LEU A CA 1
ATOM 1433 C C . LEU A 1 177 ? 8.493 -2.647 15.455 1.00 96.38 177 LEU A C 1
ATOM 1435 O O . LEU A 1 177 ? 9.445 -1.987 15.870 1.00 96.38 177 LEU A O 1
ATOM 1439 N N . GLN A 1 178 ? 7.351 -2.094 15.065 1.00 95.19 178 GLN A N 1
ATOM 1440 C CA . GLN A 1 178 ? 7.097 -0.657 15.052 1.00 95.19 178 GLN A CA 1
ATOM 1441 C C . GLN A 1 178 ? 5.743 -0.391 15.697 1.00 95.19 178 GLN A C 1
ATOM 1443 O O . GLN A 1 178 ? 4.777 -1.093 15.410 1.00 95.19 178 GLN A O 1
ATOM 1448 N N . ILE A 1 179 ? 5.656 0.627 16.550 1.00 97.62 179 ILE A N 1
ATOM 1449 C CA . ILE A 1 179 ? 4.377 1.073 17.105 1.00 97.62 179 ILE A CA 1
ATOM 1450 C C . ILE A 1 179 ? 3.912 2.279 16.297 1.00 97.62 179 ILE A C 1
ATOM 1452 O O . ILE A 1 179 ? 4.571 3.318 16.282 1.00 97.62 179 ILE A O 1
ATOM 1456 N N . LEU A 1 180 ? 2.770 2.135 15.632 1.00 97.44 180 LEU A N 1
ATOM 1457 C CA . LEU A 1 180 ? 2.060 3.237 15.000 1.00 97.44 180 LEU A CA 1
ATOM 1458 C C . LEU A 1 180 ? 1.019 3.777 15.978 1.00 97.44 180 LEU A C 1
ATOM 1460 O O . LEU A 1 180 ? 0.114 3.048 16.382 1.00 97.44 180 LEU A O 1
ATOM 1464 N N . THR A 1 181 ? 1.143 5.056 16.323 1.00 97.19 181 THR A N 1
ATOM 1465 C CA . THR A 1 181 ? 0.227 5.755 17.229 1.00 97.19 181 THR A CA 1
ATOM 1466 C C . THR A 1 181 ? -0.530 6.831 16.465 1.00 97.19 181 THR A C 1
ATOM 1468 O O . THR A 1 181 ? 0.080 7.752 15.921 1.00 97.19 181 THR A O 1
ATOM 1471 N N . PHE A 1 182 ? -1.855 6.745 16.470 1.00 95.50 182 PHE A N 1
ATOM 1472 C CA . PHE A 1 182 ? -2.734 7.823 16.036 1.00 95.50 182 PHE A CA 1
ATOM 1473 C C . PHE A 1 182 ? -2.951 8.774 17.211 1.00 95.50 182 PHE A C 1
ATOM 1475 O O . PHE A 1 182 ? -3.380 8.355 18.285 1.00 95.50 182 PHE A O 1
ATOM 1482 N N . LYS A 1 183 ? -2.611 10.053 17.037 1.00 89.62 183 LYS A N 1
ATOM 1483 C CA . LYS A 1 183 ? -2.894 11.051 18.071 1.00 89.62 183 LYS A CA 1
ATOM 1484 C C . LYS A 1 183 ? -4.405 11.320 18.101 1.00 89.62 183 LYS A C 1
ATOM 1486 O O . LYS A 1 183 ? -4.990 11.437 17.024 1.00 89.62 183 LYS A O 1
ATOM 1491 N N . PRO A 1 184 ? -5.030 11.405 19.287 1.00 75.25 184 PRO A N 1
ATOM 1492 C CA . PRO A 1 184 ? -6.357 11.993 19.405 1.00 75.25 184 PRO A CA 1
ATOM 1493 C C . PRO A 1 184 ? -6.327 13.412 18.832 1.00 75.25 184 PRO A C 1
ATOM 1495 O O . PRO A 1 184 ? -5.316 14.105 18.985 1.00 75.25 184 PRO A O 1
ATOM 1498 N N . ASN A 1 185 ? -7.408 13.799 18.158 1.00 59.59 185 ASN A N 1
ATOM 1499 C CA . ASN A 1 185 ? -7.641 15.199 17.812 1.00 59.59 185 ASN A CA 1
ATOM 1500 C C . ASN A 1 185 ? -7.972 16.002 19.068 1.00 59.59 185 ASN A C 1
ATOM 1502 O O . ASN A 1 185 ? -8.637 15.421 19.958 1.00 59.59 185 ASN A O 1
#

Foldseek 3Di:
DDQWDFPDKEWDAFPQRKIWMKTAGLLADQQGGAIFTKIGGPVGNPDIDTDSHGDLAHFPLWYWDDADRWIKIKGKDFPDPGHLQPDDPPDDSVVSSVVSVVVQQQTKIFIFMWTQDPVVRDTHGDGTDQAIAQKHNWDWDDPDNFKIKIKMKHAPSVVVDRYGNNRGVVDDIDIDIDMGGDDDD

Radius of gyration: 16.73 Å; chains: 1; bounding box: 48×34×50 Å

Secondary structure (DSSP, 8-state):
-------EEEEEE-TTS-EEEEEEEEEEETTEEEEEEEEE-TT-TT-EE--SS-BSS--EEEEEEEETTEEEEEEEEE-SSS-S--S-TTS-HHHHHHHHHHHHHHSBEEEEEEEEETTTTEEEEEEEES--SSB---EEEE-SSSEEEEEEEES-TTS-S--BHHHHHTS--EEEEEEEEPPP-

Sequence (185 aa):
VYLGGVSETAFEFDKDTNIWAVTRLEDGDKTGFGSHVAFASKKDLGRWEFPARSDDNCYMSPKMFRFQNDIFLIGRKQLGKKPFRKAKLNSSITHQRLVNWIGFSLTPKTTALYKINKEKRCVEWIMNLPGAGDTAFPSIIRLDANRFLIANYSSPIHKRKRRSWLNGQLNETGIYLQILTFKPN

pLDDT: mean 92.78, std 7.58, range [56.69, 98.62]